Protein AF-A0A2U0RWY3-F1 (afdb_monomer)

Radius of gyration: 24.33 Å; Cα contacts (8 Å, |Δi|>4): 397; chains: 1; bounding box: 54×36×66 Å

Solvent-accessible surface area (backbone atoms only — not comparable to full-atom values): 15129 Å² total; per-residue (Å²): 85,70,68,56,54,52,54,46,49,68,53,49,51,60,48,49,56,50,57,78,65,47,65,46,64,70,66,62,54,52,46,51,51,52,53,48,54,50,53,51,49,49,54,52,46,53,36,50,20,28,74,57,48,42,80,46,82,55,94,67,32,38,33,42,36,43,58,86,42,56,50,75,44,48,37,28,43,32,67,47,75,45,83,46,78,37,36,62,70,47,80,78,43,72,52,79,51,79,41,25,33,39,34,37,27,34,31,53,100,72,41,73,29,37,36,51,22,48,61,57,60,48,72,26,42,38,38,34,29,72,87,75,50,35,35,36,31,44,60,96,52,54,67,62,52,51,53,59,56,54,70,49,52,90,45,36,60,70,53,82,80,78,85,78,87,53,79,60,83,53,60,64,58,56,50,50,50,46,50,50,41,45,50,51,51,52,52,51,50,53,49,48,65,66,47,53,84,79,52,56,68,68,37,73,73,40,61,48,74,56,59,44,72,77,38,74,36,53,51,70,55,56,56,54,53,52,54,60,55,49,49,47,51,49,49,34,44,52,49,37,74,77,32,41,92,80,39,53,68,60,40,53,48,48,44,51,54,43,55,45,54,50,53,53,50,53,51,54,54,51,52,53,63,74,75,107

pLDDT: mean 81.75, std 10.78, range [39.19, 95.56]

Structure (mmCIF, N/CA/C/O backbone):
data_AF-A0A2U0RWY3-F1
#
_entry.id   AF-A0A2U0RWY3-F1
#
loop_
_atom_site.group_PDB
_atom_site.id
_atom_site.type_symbol
_atom_site.label_atom_id
_atom_site.label_alt_id
_atom_site.label_comp_id
_atom_site.label_asym_id
_atom_site.label_entity_id
_atom_site.label_seq_id
_atom_site.pdbx_PDB_ins_code
_atom_site.Cartn_x
_atom_site.Cartn_y
_atom_site.Cartn_z
_atom_site.occupancy
_atom_site.B_iso_or_equiv
_atom_site.auth_seq_id
_atom_site.auth_comp_id
_atom_site.auth_asym_id
_atom_site.auth_atom_id
_atom_site.pdbx_PDB_model_num
ATOM 1 N N . MET A 1 1 ? -13.432 11.690 2.663 1.00 62.84 1 MET A N 1
ATOM 2 C CA . MET A 1 1 ? -13.775 11.597 1.222 1.00 62.84 1 MET A CA 1
ATOM 3 C C . MET A 1 1 ? -13.232 12.782 0.421 1.00 62.84 1 MET A C 1
ATOM 5 O O . MET A 1 1 ? -12.471 12.527 -0.496 1.00 62.84 1 MET A O 1
ATOM 9 N N . VAL A 1 2 ? -13.519 14.041 0.792 1.00 72.62 2 VAL A N 1
ATOM 10 C CA . VAL A 1 2 ? -13.042 15.249 0.068 1.00 72.62 2 VAL A CA 1
ATOM 11 C C . VAL A 1 2 ? -11.520 15.265 -0.143 1.00 72.62 2 VAL A C 1
ATOM 13 O O . VAL A 1 2 ? -11.068 15.393 -1.271 1.00 72.62 2 VAL A O 1
ATOM 16 N N . TRP A 1 3 ? -10.728 15.014 0.903 1.00 71.38 3 TRP A N 1
ATOM 17 C CA . TRP A 1 3 ? -9.261 14.975 0.796 1.00 71.38 3 TRP A CA 1
ATOM 18 C C . TRP A 1 3 ? -8.714 13.894 -0.142 1.00 71.38 3 TRP A C 1
ATOM 20 O O . TRP A 1 3 ? -7.683 14.106 -0.767 1.00 71.38 3 TRP A O 1
ATOM 30 N N . GLY A 1 4 ? -9.407 12.757 -0.262 1.00 72.31 4 GLY A N 1
ATOM 31 C CA . GLY A 1 4 ? -9.015 11.706 -1.201 1.00 72.31 4 GLY A CA 1
ATOM 32 C C . GLY A 1 4 ? -9.212 12.147 -2.649 1.00 72.31 4 GLY A C 1
ATOM 33 O O . GLY A 1 4 ? -8.319 11.959 -3.458 1.00 72.31 4 GLY A O 1
ATOM 34 N N . LEU A 1 5 ? -10.331 12.812 -2.947 1.00 78.31 5 LEU A N 1
ATOM 35 C CA . LEU A 1 5 ? -10.604 13.360 -4.280 1.00 78.31 5 LEU A CA 1
ATOM 36 C C . LEU A 1 5 ? -9.662 14.513 -4.641 1.00 78.31 5 LEU A C 1
ATOM 38 O O . LEU A 1 5 ? -9.246 14.616 -5.786 1.00 78.31 5 LEU A O 1
ATOM 42 N N . VAL A 1 6 ? -9.296 15.353 -3.669 1.00 82.44 6 VAL A N 1
ATOM 43 C CA . VAL A 1 6 ? -8.297 16.414 -3.875 1.00 82.44 6 VAL A CA 1
ATOM 44 C C . VAL A 1 6 ? -6.925 15.814 -4.194 1.00 82.44 6 VAL A C 1
ATOM 46 O O . VAL A 1 6 ? -6.270 16.272 -5.122 1.00 82.44 6 VAL A O 1
ATOM 49 N N . LEU A 1 7 ? -6.505 14.771 -3.468 1.00 76.56 7 LEU A N 1
ATOM 50 C CA . LEU A 1 7 ? -5.258 14.048 -3.747 1.00 76.56 7 LEU A CA 1
ATOM 51 C C . LEU A 1 7 ? -5.251 13.421 -5.143 1.00 76.56 7 LEU A C 1
ATOM 53 O O . LEU A 1 7 ? -4.257 13.565 -5.847 1.00 76.56 7 LEU A O 1
ATOM 57 N N . LEU A 1 8 ? -6.353 12.777 -5.540 1.00 82.81 8 LEU A N 1
ATOM 58 C CA . LEU A 1 8 ? -6.508 12.233 -6.890 1.00 82.81 8 LEU A CA 1
ATOM 59 C C . LEU A 1 8 ? -6.410 13.337 -7.940 1.00 82.81 8 LEU A C 1
ATOM 61 O O . LEU A 1 8 ? -5.549 13.275 -8.801 1.00 82.81 8 LEU A O 1
ATOM 65 N N . ALA A 1 9 ? -7.162 14.428 -7.793 1.00 83.19 9 ALA A N 1
ATOM 66 C CA . ALA A 1 9 ? -7.114 15.539 -8.741 1.00 83.19 9 ALA A CA 1
ATOM 67 C C . ALA A 1 9 ? -5.707 16.154 -8.891 1.00 83.19 9 ALA A C 1
ATOM 69 O O . ALA A 1 9 ? -5.316 16.521 -9.995 1.00 83.19 9 ALA A O 1
ATOM 70 N N . ILE A 1 10 ? -4.926 16.246 -7.808 1.00 82.88 10 ILE A N 1
ATOM 71 C CA . ILE A 1 10 ? -3.537 16.738 -7.857 1.00 82.88 10 ILE A CA 1
ATOM 72 C C . ILE A 1 10 ? -2.632 15.811 -8.683 1.00 82.88 10 ILE A C 1
ATOM 74 O O . ILE A 1 10 ? -1.688 16.292 -9.304 1.00 82.88 10 ILE A O 1
ATOM 78 N N . ILE A 1 11 ? -2.901 14.506 -8.690 1.00 76.81 11 ILE A N 1
ATOM 79 C CA . ILE A 1 11 ? -2.115 13.500 -9.413 1.00 76.81 11 ILE A CA 1
ATOM 80 C C . ILE A 1 11 ? -2.619 13.357 -10.856 1.00 76.81 11 ILE A C 1
ATOM 82 O O . ILE A 1 11 ? -1.831 13.424 -11.800 1.00 76.81 11 ILE A O 1
ATOM 86 N N . ASP A 1 12 ? -3.931 13.232 -11.033 1.00 81.38 12 ASP A N 1
ATOM 87 C CA . ASP A 1 12 ? -4.574 12.904 -12.304 1.00 81.38 12 ASP A CA 1
ATOM 88 C C . ASP A 1 12 ? -4.566 14.073 -13.276 1.00 81.38 12 ASP A C 1
ATOM 90 O O . ASP A 1 12 ? -4.404 13.862 -14.472 1.00 81.38 12 ASP A O 1
ATOM 94 N N . VAL A 1 13 ? -4.709 15.315 -12.800 1.00 83.38 13 VAL A N 1
ATOM 95 C CA . VAL A 1 13 ? -4.750 16.484 -13.691 1.00 83.38 13 VAL A CA 1
ATOM 96 C C . VAL A 1 13 ? -3.416 16.664 -14.432 1.00 83.38 13 VAL A C 1
ATOM 98 O O . VAL A 1 13 ? -3.443 16.709 -15.664 1.00 83.38 13 VAL A O 1
ATOM 101 N N . PRO A 1 14 ? -2.241 16.700 -13.768 1.00 79.38 14 PRO A N 1
ATOM 102 C CA . PRO A 1 14 ? -0.956 16.731 -14.469 1.00 79.38 14 PRO A CA 1
ATOM 103 C C . PRO A 1 14 ? -0.739 15.524 -15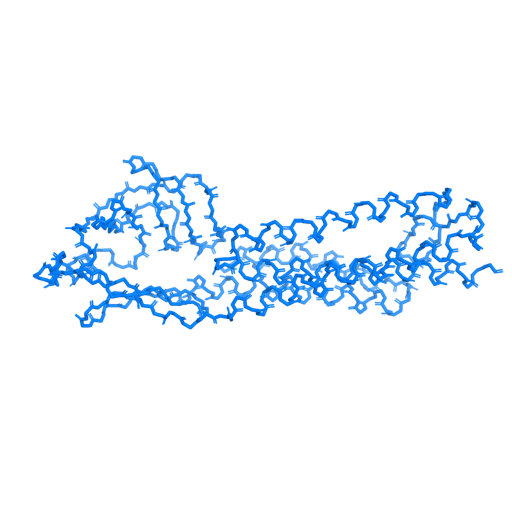.385 1.00 79.38 14 PRO A C 1
ATOM 105 O O . PRO A 1 14 ? -0.217 15.675 -16.489 1.00 79.38 14 PRO A O 1
ATOM 108 N N . LEU A 1 15 ? -1.157 14.332 -14.950 1.00 74.06 15 LEU A N 1
ATOM 109 C CA . LEU A 1 15 ? -1.010 13.111 -15.740 1.00 74.06 15 LEU A CA 1
ATOM 110 C C . LEU A 1 15 ? -1.919 13.095 -16.969 1.00 74.06 15 LEU A C 1
ATOM 112 O O . LEU A 1 15 ? -1.499 12.608 -18.012 1.00 74.06 15 LEU A O 1
ATOM 116 N N . LEU A 1 16 ? -3.112 13.683 -16.894 1.00 79.94 16 LEU A N 1
ATOM 117 C CA . LEU A 1 16 ? -4.007 13.870 -18.032 1.00 79.94 16 LEU A CA 1
ATOM 118 C C . LEU A 1 16 ? -3.401 14.838 -19.053 1.00 79.94 16 LEU A C 1
ATOM 120 O O . LEU A 1 16 ? -3.440 14.565 -20.249 1.00 79.94 16 LEU A O 1
ATOM 124 N N . PHE A 1 17 ? -2.793 15.940 -18.602 1.00 78.62 17 PHE A N 1
ATOM 125 C CA . PHE A 1 17 ? -2.067 16.846 -19.500 1.00 78.62 17 PHE A CA 1
ATOM 126 C C . PHE A 1 17 ? -0.881 16.152 -20.176 1.00 78.62 17 PHE A C 1
ATOM 128 O O . PHE A 1 17 ? -0.667 16.330 -21.374 1.00 78.62 17 PHE A O 1
ATOM 135 N N . LEU A 1 18 ? -0.152 15.317 -19.434 1.00 73.25 18 LEU A N 1
ATOM 136 C CA . LEU A 1 18 ? 0.932 14.503 -19.977 1.00 73.25 18 LEU A CA 1
ATOM 137 C C . LEU A 1 18 ? 0.411 13.460 -20.976 1.00 73.25 18 LEU A C 1
ATOM 139 O O . LEU A 1 18 ? 1.008 13.283 -22.032 1.00 73.25 18 LEU A O 1
ATOM 143 N N . PHE A 1 19 ? -0.727 12.828 -20.685 1.00 76.69 19 PHE A N 1
ATOM 144 C CA . PHE A 1 19 ? -1.389 11.858 -21.557 1.00 76.69 19 PHE A CA 1
ATOM 145 C C . PHE A 1 19 ? -1.818 12.481 -22.890 1.00 76.69 19 PHE A C 1
ATOM 147 O O . PHE A 1 19 ? -1.559 11.909 -23.944 1.00 76.69 19 PHE A O 1
ATOM 154 N N . LEU A 1 20 ? -2.430 13.669 -22.860 1.00 79.56 20 LEU A N 1
ATOM 155 C CA . LEU A 1 20 ? -2.875 14.380 -24.065 1.00 79.56 20 LEU A CA 1
ATOM 156 C C . LEU A 1 20 ? -1.711 14.821 -24.966 1.00 79.56 20 LEU A C 1
ATOM 158 O O . LEU A 1 20 ? -1.900 14.975 -26.170 1.00 79.56 20 LEU A O 1
ATOM 162 N N . GLY A 1 21 ? -0.524 15.033 -24.392 1.00 77.88 21 GLY A N 1
ATOM 163 C CA . GLY A 1 21 ? 0.688 15.411 -25.122 1.00 77.88 21 GLY A CA 1
ATOM 164 C C . GLY A 1 21 ? 1.605 14.245 -25.500 1.00 77.88 21 GLY A C 1
ATOM 165 O O . GLY A 1 21 ? 2.620 14.479 -26.150 1.00 77.88 21 GLY A O 1
ATOM 166 N N . PHE A 1 22 ? 1.299 13.011 -25.089 1.00 76.62 22 PHE A N 1
ATOM 167 C CA . PHE A 1 22 ? 2.209 11.879 -25.251 1.00 76.62 22 PHE A CA 1
ATOM 168 C C . PHE A 1 22 ? 2.210 11.351 -26.689 1.00 76.62 22 PHE A C 1
ATOM 170 O O . PHE A 1 22 ? 1.181 10.916 -27.206 1.00 76.62 22 PHE A O 1
ATOM 177 N N . GLN A 1 23 ? 3.386 11.332 -27.316 1.00 78.81 23 GLN A N 1
ATOM 178 C CA . GLN A 1 23 ? 3.582 10.842 -28.691 1.00 78.81 23 GLN A CA 1
ATOM 179 C C . GLN A 1 23 ? 4.274 9.471 -28.760 1.00 78.81 23 GLN A C 1
ATOM 181 O O . GLN A 1 23 ? 4.610 8.996 -29.842 1.00 78.81 23 GLN A O 1
ATOM 186 N N . GLY A 1 24 ? 4.504 8.828 -27.613 1.00 70.75 24 GLY A N 1
ATOM 187 C CA . GLY A 1 24 ? 5.151 7.523 -27.553 1.00 70.75 24 GLY A CA 1
ATOM 188 C C . GLY A 1 24 ? 4.240 6.341 -27.918 1.00 70.75 24 GLY A C 1
ATOM 189 O O . GLY A 1 24 ? 3.068 6.507 -28.262 1.00 70.75 24 GLY A O 1
ATOM 190 N N . PRO A 1 25 ? 4.760 5.106 -27.806 1.00 72.56 25 PRO A N 1
ATOM 191 C CA . PRO A 1 25 ? 4.026 3.898 -28.154 1.00 72.56 25 PRO A CA 1
ATOM 192 C C . PRO A 1 25 ? 2.729 3.724 -27.356 1.00 72.56 25 PRO A C 1
ATOM 194 O O . PRO A 1 25 ? 2.690 3.934 -26.141 1.00 72.56 25 PRO A O 1
ATOM 197 N N . THR A 1 26 ? 1.678 3.228 -28.015 1.00 72.00 26 THR A N 1
ATOM 198 C CA . THR A 1 26 ? 0.351 3.034 -27.404 1.00 72.00 26 THR A CA 1
ATOM 199 C C . THR A 1 26 ? 0.384 2.120 -26.175 1.00 72.00 26 THR A C 1
ATOM 201 O O . THR A 1 26 ? -0.375 2.333 -25.234 1.00 72.00 26 THR A O 1
ATOM 204 N N . PHE A 1 27 ? 1.283 1.129 -26.124 1.00 67.44 27 PHE A N 1
ATOM 205 C CA . PHE A 1 27 ? 1.385 0.232 -24.967 1.00 67.44 27 PHE A CA 1
ATOM 206 C C . PHE A 1 27 ? 1.831 0.964 -23.687 1.00 67.44 27 PHE A C 1
ATOM 208 O O . PHE A 1 27 ? 1.353 0.627 -22.605 1.00 67.44 27 PHE A O 1
ATOM 215 N N . SER A 1 28 ? 2.680 1.995 -23.791 1.00 67.75 28 SER A N 1
ATOM 216 C CA . SER A 1 28 ? 3.119 2.803 -22.644 1.00 67.75 28 SER A CA 1
ATOM 217 C C . SER A 1 28 ? 1.949 3.577 -22.036 1.00 67.75 28 SER A C 1
ATOM 219 O O . SER A 1 28 ? 1.818 3.641 -20.813 1.00 67.75 28 SER A O 1
ATOM 221 N N . LEU A 1 29 ? 1.048 4.088 -22.883 1.00 70.56 29 LEU A N 1
ATOM 222 C CA . LEU A 1 29 ? -0.186 4.747 -22.448 1.00 70.56 29 LEU A CA 1
ATOM 223 C C . LEU A 1 29 ? -1.139 3.781 -21.755 1.00 70.56 29 LEU A C 1
ATOM 225 O O . LEU A 1 29 ? -1.717 4.128 -20.729 1.00 70.56 29 LEU A O 1
ATOM 229 N N . VAL A 1 30 ? -1.278 2.562 -22.282 1.00 72.25 30 VAL A N 1
ATOM 230 C CA . VAL A 1 30 ? -2.113 1.527 -21.660 1.00 72.25 30 VAL A CA 1
ATOM 231 C C . VAL A 1 30 ? -1.582 1.171 -20.273 1.00 72.25 30 VAL A C 1
ATOM 233 O O . VAL A 1 30 ? -2.360 1.106 -19.327 1.00 72.25 30 VAL A O 1
ATOM 236 N N . ILE A 1 31 ? -0.267 0.996 -20.118 1.00 68.81 31 ILE A N 1
ATOM 237 C CA . ILE A 1 31 ? 0.344 0.691 -18.815 1.00 68.81 31 ILE A CA 1
ATOM 238 C C . ILE A 1 31 ? 0.130 1.842 -17.827 1.00 68.81 31 ILE A C 1
ATOM 240 O O . ILE A 1 31 ? -0.288 1.603 -16.695 1.00 68.81 31 ILE A O 1
ATOM 244 N N . LEU A 1 32 ? 0.368 3.087 -18.251 1.00 69.81 32 LEU A N 1
ATOM 245 C CA . LEU A 1 32 ? 0.152 4.266 -17.411 1.00 69.81 32 LEU A CA 1
ATOM 246 C C . LEU A 1 32 ? -1.316 4.391 -16.979 1.00 69.81 32 LEU A C 1
ATOM 248 O O . LEU A 1 32 ? -1.590 4.599 -15.798 1.00 69.81 32 LEU A O 1
ATOM 252 N N . ALA A 1 33 ? -2.255 4.198 -17.909 1.00 73.19 33 ALA A N 1
ATOM 253 C CA . ALA A 1 33 ? -3.686 4.220 -17.623 1.00 73.19 33 ALA A CA 1
ATOM 254 C C . ALA A 1 33 ? -4.092 3.111 -16.642 1.00 73.19 33 ALA A C 1
ATOM 256 O O . ALA A 1 33 ? -4.872 3.357 -15.726 1.00 73.19 33 ALA A O 1
ATOM 257 N N . VAL A 1 34 ? -3.534 1.903 -16.781 1.00 73.12 34 VAL A N 1
ATOM 258 C CA . VAL A 1 34 ? -3.775 0.801 -15.837 1.00 73.12 34 VAL A CA 1
ATOM 259 C C . VAL A 1 34 ? -3.257 1.153 -14.442 1.00 73.12 34 VAL A C 1
ATOM 261 O O . VAL A 1 34 ? -3.992 0.966 -13.475 1.00 73.12 34 VAL A O 1
ATOM 264 N N . ILE A 1 35 ? -2.039 1.695 -14.314 1.00 69.56 35 ILE A N 1
ATOM 265 C CA . ILE A 1 35 ? -1.503 2.137 -13.015 1.00 69.56 35 ILE A CA 1
ATOM 266 C C . ILE A 1 35 ? -2.429 3.183 -12.384 1.00 69.56 35 ILE A C 1
ATOM 268 O O . ILE A 1 35 ? -2.766 3.050 -11.208 1.00 69.56 35 ILE A O 1
ATOM 272 N N . LEU A 1 36 ? -2.861 4.183 -13.156 1.00 73.75 36 LEU A N 1
ATOM 273 C CA . LEU A 1 36 ? -3.745 5.251 -12.683 1.00 73.75 36 LEU A CA 1
ATOM 274 C C . LEU A 1 36 ? -5.076 4.705 -12.175 1.00 73.75 36 LEU A C 1
ATOM 276 O O . LEU A 1 36 ? -5.400 4.881 -11.005 1.00 73.75 36 LEU A O 1
ATOM 280 N N . ILE A 1 37 ? -5.777 3.918 -12.995 1.00 77.12 37 ILE A N 1
ATOM 281 C CA . ILE A 1 37 ? -7.054 3.292 -12.619 1.00 77.12 37 ILE A CA 1
ATOM 282 C C . ILE A 1 37 ? -6.917 2.477 -11.326 1.00 77.12 37 ILE A C 1
ATOM 284 O O . ILE A 1 37 ? -7.837 2.436 -10.507 1.00 77.12 37 ILE A O 1
ATOM 288 N N . LEU A 1 38 ? -5.778 1.816 -11.119 1.00 70.62 38 LEU A N 1
ATOM 289 C CA . LEU A 1 38 ? -5.530 1.033 -9.912 1.00 70.62 38 LEU A CA 1
ATOM 290 C C . LEU A 1 38 ? -5.257 1.898 -8.684 1.00 70.62 38 LEU A C 1
ATOM 292 O O . LEU A 1 38 ? -5.746 1.569 -7.602 1.00 70.62 38 LEU A O 1
ATOM 296 N N . VAL A 1 39 ? -4.490 2.980 -8.829 1.00 73.81 39 VAL A N 1
ATOM 297 C CA . VAL A 1 39 ? -4.262 3.956 -7.754 1.00 73.81 39 VAL A CA 1
ATOM 298 C C . VAL A 1 39 ? -5.586 4.616 -7.368 1.00 73.81 39 VAL A C 1
ATOM 300 O O . VAL A 1 39 ? -5.929 4.632 -6.184 1.00 73.81 39 VAL A O 1
ATOM 303 N N . ASP A 1 40 ? -6.376 5.047 -8.347 1.00 78.31 40 ASP A N 1
ATOM 304 C CA . ASP A 1 40 ? -7.688 5.667 -8.144 1.00 78.31 40 ASP A CA 1
ATOM 305 C C . ASP A 1 40 ? -8.655 4.695 -7.489 1.00 78.31 40 ASP A C 1
ATOM 307 O O . ASP A 1 40 ? -9.287 5.008 -6.478 1.00 78.31 40 ASP A O 1
ATOM 311 N N . GLY A 1 41 ? -8.723 3.472 -8.018 1.00 77.44 41 GLY A N 1
ATOM 312 C CA . GLY A 1 41 ? -9.513 2.390 -7.453 1.00 77.44 41 GLY A CA 1
ATOM 313 C C . GLY A 1 41 ? -9.132 2.112 -6.000 1.00 77.44 41 GLY A C 1
ATOM 314 O O . GLY A 1 41 ? -10.018 1.984 -5.152 1.00 77.44 41 GLY A O 1
ATOM 315 N N . LEU A 1 42 ? -7.835 2.093 -5.674 1.00 77.12 42 LEU A N 1
ATOM 316 C CA . LEU A 1 42 ? -7.353 1.916 -4.305 1.00 77.12 42 LEU A CA 1
ATOM 317 C C . LEU A 1 42 ? -7.786 3.086 -3.412 1.00 77.12 42 LEU A C 1
ATOM 319 O O . LEU A 1 42 ? -8.401 2.857 -2.371 1.00 77.12 42 LEU A O 1
ATOM 323 N N . VAL A 1 43 ? -7.530 4.329 -3.815 1.00 78.06 43 VAL A N 1
ATOM 324 C CA . VAL A 1 43 ? -7.884 5.532 -3.044 1.00 78.06 43 VAL A CA 1
ATOM 325 C C . VAL A 1 43 ? -9.392 5.624 -2.799 1.00 78.06 43 VAL A C 1
ATOM 327 O O . VAL A 1 43 ? -9.833 5.849 -1.664 1.00 78.06 43 VAL A O 1
ATOM 330 N N . LEU A 1 44 ? -10.198 5.411 -3.839 1.00 81.19 44 LEU A N 1
ATOM 331 C CA . LEU A 1 44 ? -11.655 5.403 -3.743 1.00 81.19 44 LEU A CA 1
ATOM 332 C C . LEU A 1 44 ? -12.137 4.262 -2.849 1.00 81.19 44 LEU A C 1
ATOM 334 O O . LEU A 1 44 ? -12.999 4.485 -1.994 1.00 81.19 44 LEU A O 1
ATOM 338 N N . SER A 1 45 ? -11.558 3.065 -2.982 1.00 75.94 45 SER A N 1
ATOM 339 C CA . SER A 1 45 ? -11.920 1.926 -2.138 1.00 75.94 45 SER A CA 1
ATOM 340 C C . SER A 1 45 ? -11.651 2.214 -0.660 1.00 75.94 45 SER A C 1
ATOM 342 O O . SER A 1 45 ? -12.560 2.040 0.149 1.00 75.94 45 SER A O 1
ATOM 344 N N . LEU A 1 46 ? -10.486 2.770 -0.304 1.00 76.12 46 LEU A N 1
ATOM 345 C CA . LEU A 1 46 ? -10.142 3.152 1.072 1.00 76.12 46 LEU A CA 1
ATOM 346 C C . LEU A 1 46 ? -11.101 4.214 1.627 1.00 76.12 46 LEU A C 1
ATOM 348 O O . LEU A 1 46 ? -11.539 4.127 2.777 1.00 76.12 46 LEU A O 1
ATOM 352 N N . GLY A 1 47 ? -11.487 5.191 0.804 1.00 75.94 47 GLY A N 1
ATOM 353 C CA . GLY A 1 47 ? -12.494 6.186 1.176 1.00 75.94 47 GLY A CA 1
ATOM 354 C C . GLY A 1 47 ? -13.871 5.569 1.448 1.00 75.94 47 GLY A C 1
ATOM 355 O O . GLY A 1 47 ? -14.531 5.932 2.426 1.00 75.94 47 GLY A O 1
ATOM 356 N N . LEU A 1 48 ? -14.300 4.617 0.617 1.00 78.44 48 LEU A N 1
ATOM 357 C CA . LEU A 1 48 ? -15.561 3.891 0.789 1.00 78.44 48 LEU A CA 1
ATOM 358 C C . LEU A 1 48 ? -15.527 2.955 2.003 1.00 78.44 48 LEU A C 1
ATOM 360 O O . LEU A 1 48 ? -16.528 2.859 2.711 1.00 78.44 48 LEU A O 1
ATOM 364 N N . VAL A 1 49 ? -14.388 2.310 2.270 1.00 78.25 49 VAL A N 1
ATOM 365 C CA . VAL A 1 49 ? -14.154 1.479 3.462 1.00 78.25 49 VAL A CA 1
ATOM 366 C C . VAL A 1 49 ? -14.347 2.301 4.732 1.00 78.25 49 VAL A C 1
ATOM 368 O O . VAL A 1 49 ? -15.096 1.872 5.607 1.00 78.25 49 VAL A O 1
ATOM 371 N N .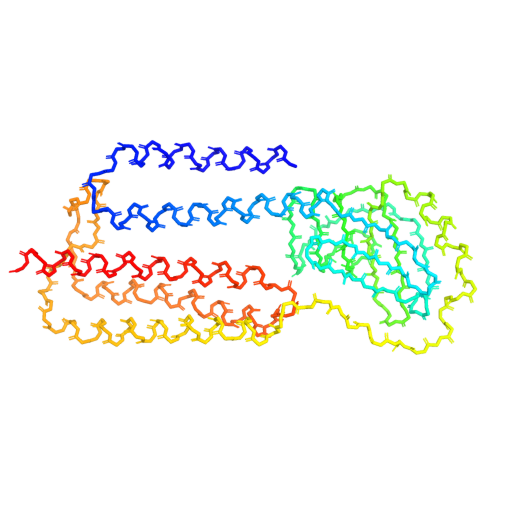 GLY A 1 50 ? -13.737 3.489 4.815 1.00 77.44 50 GLY A N 1
ATOM 372 C CA . GLY A 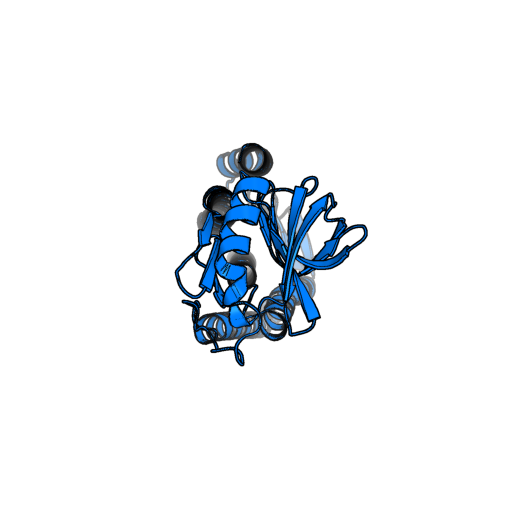1 50 ? -13.918 4.396 5.953 1.00 77.44 50 GLY A CA 1
ATOM 373 C C . GLY A 1 50 ? -15.371 4.827 6.137 1.00 77.44 50 GLY A C 1
ATOM 374 O O . GLY A 1 50 ? -15.905 4.753 7.238 1.00 77.44 50 GLY A O 1
ATOM 375 N N . LYS A 1 51 ? -16.051 5.194 5.041 1.00 81.06 51 LYS A N 1
ATOM 376 C CA . LYS A 1 51 ? -17.460 5.626 5.079 1.00 81.06 51 LYS A CA 1
ATOM 377 C C . LYS A 1 51 ? -18.428 4.511 5.492 1.00 81.06 51 LYS A C 1
ATOM 379 O O . LYS A 1 51 ? -19.468 4.794 6.068 1.00 81.06 51 LYS A O 1
ATOM 384 N N . ARG A 1 52 ? -18.120 3.257 5.156 1.00 82.25 52 ARG A N 1
ATOM 385 C CA . ARG A 1 52 ? -18.949 2.083 5.478 1.00 82.25 52 ARG A CA 1
ATOM 386 C C . ARG A 1 52 ? -18.524 1.392 6.773 1.00 82.25 52 ARG A C 1
ATOM 388 O O . ARG A 1 52 ? -19.028 0.305 7.054 1.00 82.25 52 ARG A O 1
ATOM 395 N N . MET A 1 53 ? -17.588 1.969 7.528 1.00 84.38 53 MET A N 1
ATOM 396 C CA . MET A 1 53 ? -17.178 1.394 8.800 1.00 84.38 53 MET A CA 1
ATOM 397 C C . MET A 1 53 ? -18.364 1.425 9.762 1.00 84.38 53 MET A C 1
ATOM 399 O O . MET A 1 53 ? -18.924 2.485 10.026 1.00 84.38 53 MET A O 1
ATOM 403 N N . SER A 1 54 ? -18.760 0.257 10.260 1.00 87.75 54 SER A N 1
ATOM 404 C CA . SER A 1 54 ? -19.906 0.129 11.156 1.00 87.75 54 SER A CA 1
ATOM 405 C C . SER A 1 54 ? -19.589 -0.798 12.317 1.00 87.75 54 SER A C 1
ATOM 407 O O . SER A 1 54 ? -18.783 -1.728 12.208 1.00 87.75 54 SER A O 1
ATOM 409 N N . TYR A 1 55 ? -20.254 -0.536 13.433 1.00 90.81 55 TYR A N 1
ATOM 410 C CA . TYR A 1 55 ? -20.080 -1.242 14.690 1.00 90.81 55 TYR A CA 1
ATOM 411 C C . TYR A 1 55 ? -21.419 -1.887 15.023 1.00 90.81 55 TYR A C 1
ATOM 413 O O . TYR A 1 55 ? -22.365 -1.194 15.377 1.00 90.81 55 TYR A O 1
ATOM 421 N N . ASN A 1 56 ? -21.512 -3.204 14.858 1.00 90.19 56 ASN A N 1
ATOM 422 C CA . ASN A 1 56 ? -22.761 -3.928 15.059 1.00 90.19 56 ASN A CA 1
ATOM 423 C C . ASN A 1 56 ? -22.635 -4.801 16.308 1.00 90.19 56 ASN A C 1
ATOM 425 O O . ASN A 1 56 ? -21.773 -5.682 16.364 1.00 90.19 56 ASN A O 1
ATOM 429 N N . LEU A 1 57 ? -23.500 -4.564 17.289 1.00 89.62 57 LEU A N 1
ATOM 430 C CA . LEU A 1 57 ? -23.643 -5.409 18.469 1.00 89.62 57 LEU A CA 1
ATOM 431 C C . LEU A 1 57 ? -24.583 -6.567 18.111 1.00 89.62 57 LEU A C 1
ATOM 433 O O . LEU A 1 57 ? -25.743 -6.345 17.779 1.00 89.62 57 LEU A O 1
ATOM 437 N N . GLY A 1 58 ? -24.054 -7.790 18.088 1.00 86.75 58 GLY A N 1
ATOM 438 C CA . GLY A 1 58 ? -24.848 -9.010 17.951 1.00 86.75 58 GLY A CA 1
ATOM 439 C C . GLY A 1 58 ? -25.148 -9.630 19.313 1.00 86.75 58 GLY A C 1
ATOM 440 O O . GLY A 1 58 ? -24.808 -9.055 20.350 1.00 86.75 58 GLY A O 1
ATOM 441 N N . ASP A 1 59 ? -25.732 -10.829 19.299 1.00 83.25 59 ASP A N 1
ATOM 442 C CA . ASP A 1 59 ? -26.133 -11.530 20.524 1.00 83.25 59 ASP A CA 1
ATOM 443 C C . ASP A 1 59 ? -24.924 -11.975 21.365 1.00 83.25 59 ASP A C 1
ATOM 445 O O . ASP A 1 59 ? -24.862 -11.693 22.557 1.00 83.25 59 ASP A O 1
ATOM 449 N N . ASP A 1 60 ? -23.923 -12.613 20.752 1.00 83.94 60 ASP A N 1
ATOM 450 C CA . ASP A 1 60 ? -22.760 -13.177 21.468 1.00 83.94 60 ASP A CA 1
ATOM 451 C C . ASP A 1 60 ? -21.427 -12.501 21.125 1.00 83.94 60 ASP A C 1
ATOM 453 O O . ASP A 1 60 ? -20.398 -12.709 21.782 1.00 83.94 60 ASP A O 1
ATOM 457 N N . GLU A 1 61 ? -21.429 -11.683 20.079 1.00 87.38 61 GLU A N 1
ATOM 458 C CA . GLU A 1 61 ? -20.242 -11.020 19.574 1.00 87.38 61 GLU A CA 1
ATOM 459 C C . GLU A 1 61 ? -20.542 -9.612 19.084 1.00 87.38 61 GLU A C 1
ATOM 461 O O . GLU A 1 61 ? -21.590 -9.309 18.513 1.00 87.38 61 GLU A O 1
ATOM 466 N N . PHE A 1 62 ? -19.542 -8.763 19.245 1.00 89.25 62 PHE A N 1
ATOM 467 C CA . PHE A 1 62 ? -19.481 -7.466 18.614 1.00 89.25 62 PHE A CA 1
ATOM 468 C C . PHE A 1 62 ? -18.720 -7.579 17.291 1.00 89.25 62 PHE A C 1
ATOM 470 O O . PHE A 1 62 ? -17.632 -8.159 17.234 1.00 89.25 62 PHE A O 1
ATOM 477 N N . THR A 1 63 ? -19.267 -7.013 16.217 1.00 88.94 63 THR A N 1
ATOM 478 C CA . THR A 1 63 ? -18.627 -7.015 14.899 1.00 88.94 63 THR A CA 1
ATOM 479 C C . THR A 1 63 ? -18.248 -5.607 14.466 1.00 88.94 63 THR A C 1
ATOM 481 O O . THR A 1 63 ? -19.097 -4.726 14.346 1.00 88.94 63 THR A O 1
ATOM 484 N N . VAL A 1 64 ? -16.972 -5.430 14.136 1.00 88.94 64 VAL A N 1
ATOM 485 C CA . VAL A 1 64 ? -16.467 -4.269 13.405 1.00 88.94 64 VAL A CA 1
ATOM 486 C C . VAL A 1 64 ? -16.477 -4.608 11.918 1.00 88.94 64 VAL A C 1
ATOM 488 O O . VAL A 1 64 ? -15.710 -5.462 11.461 1.00 88.94 64 VAL A O 1
ATOM 491 N N . ASN A 1 65 ? -17.340 -3.951 11.151 1.00 84.25 65 ASN A N 1
ATOM 492 C CA . ASN A 1 65 ? -17.327 -4.026 9.695 1.00 84.25 65 ASN A CA 1
ATOM 493 C C . ASN A 1 65 ? -16.413 -2.925 9.162 1.00 84.25 65 ASN A C 1
ATOM 495 O O . ASN A 1 65 ? -16.623 -1.755 9.470 1.00 84.25 65 ASN A O 1
ATOM 499 N N . PHE A 1 66 ? -15.418 -3.279 8.354 1.00 78.06 66 PHE A N 1
ATOM 500 C CA . PHE A 1 66 ? -14.570 -2.306 7.672 1.00 78.06 66 PHE A CA 1
ATOM 501 C C . PHE A 1 66 ? -14.209 -2.832 6.279 1.00 78.06 66 PHE A C 1
ATOM 503 O O . PHE A 1 66 ? -13.433 -3.774 6.107 1.00 78.06 66 PHE A O 1
ATOM 510 N N . GLY A 1 67 ? -14.811 -2.226 5.255 1.00 70.94 67 GLY A N 1
ATOM 511 C CA . GLY A 1 67 ? -14.557 -2.600 3.866 1.00 70.94 67 GLY A CA 1
ATOM 512 C C . GLY A 1 67 ? -15.018 -4.023 3.563 1.00 70.94 67 GLY A C 1
ATOM 513 O O . GLY A 1 67 ? -16.166 -4.375 3.826 1.00 70.94 67 GLY A O 1
ATOM 514 N N . LEU A 1 68 ? -14.120 -4.841 3.010 1.00 60.12 68 LEU A N 1
ATOM 515 C CA . LEU A 1 68 ? -14.372 -6.261 2.727 1.00 60.12 68 LEU A CA 1
ATOM 516 C C . LEU A 1 68 ? -14.104 -7.176 3.931 1.00 60.12 68 LEU A C 1
ATOM 518 O O . LEU A 1 68 ? -14.408 -8.367 3.882 1.00 60.12 68 LEU A O 1
ATOM 522 N N . SER A 1 69 ? -13.535 -6.638 5.009 1.00 63.38 69 SER A N 1
ATOM 523 C CA . SER A 1 69 ? -13.192 -7.397 6.206 1.00 63.38 69 SER A CA 1
ATOM 524 C C . SER A 1 69 ? -14.209 -7.154 7.318 1.00 63.38 69 SER A C 1
ATOM 526 O O . SER A 1 69 ? -14.728 -6.057 7.517 1.00 63.38 69 SER A O 1
ATOM 528 N N . LYS A 1 70 ? -14.489 -8.211 8.078 1.00 78.56 70 LYS A N 1
ATOM 529 C CA . LYS A 1 70 ? -15.312 -8.145 9.288 1.00 78.56 70 LYS A CA 1
ATOM 530 C C . LYS A 1 70 ? -14.490 -8.688 10.432 1.00 78.56 70 LYS A C 1
ATOM 532 O O . LYS A 1 70 ? -14.013 -9.813 10.332 1.00 78.56 70 LYS A O 1
ATOM 537 N N . ARG A 1 71 ? -14.316 -7.926 11.508 1.00 82.69 71 ARG A N 1
ATOM 538 C CA . ARG A 1 71 ? -13.669 -8.412 12.728 1.00 82.69 71 ARG A CA 1
ATOM 539 C C . ARG A 1 71 ? -14.733 -8.682 13.771 1.00 82.69 71 ARG A C 1
ATOM 541 O O . ARG A 1 71 ? -15.410 -7.767 14.214 1.00 82.69 71 ARG A O 1
ATOM 548 N N . ARG A 1 72 ? -14.846 -9.944 14.161 1.00 85.81 72 ARG A N 1
ATOM 549 C CA . ARG A 1 72 ? -15.759 -10.398 15.206 1.00 85.81 72 ARG A CA 1
ATOM 550 C C . ARG A 1 72 ? -14.997 -10.526 16.521 1.00 85.81 72 ARG A C 1
ATOM 552 O O . ARG A 1 72 ? -13.889 -11.069 16.548 1.00 85.81 72 ARG A O 1
ATOM 559 N N . ILE A 1 73 ? -15.553 -9.958 17.580 1.00 86.44 73 ILE A N 1
ATOM 560 C CA . ILE A 1 73 ? -14.984 -9.902 18.924 1.00 86.44 73 ILE A CA 1
ATOM 561 C C . ILE A 1 73 ? -16.042 -10.488 19.865 1.00 86.44 73 ILE A C 1
ATOM 563 O O . ILE A 1 73 ? -17.017 -9.805 20.178 1.00 86.44 73 ILE A O 1
ATOM 567 N N . PRO A 1 74 ? -15.879 -11.745 20.309 1.00 87.75 74 PRO A N 1
ATOM 568 C CA . PRO A 1 74 ? -16.812 -12.350 21.251 1.00 87.75 74 PRO A CA 1
ATOM 569 C C . PRO A 1 74 ? -16.813 -11.585 22.575 1.00 87.75 74 PRO A C 1
ATOM 571 O O . PRO A 1 74 ? -15.734 -11.244 23.083 1.00 87.75 74 PRO A O 1
ATOM 574 N N . TYR A 1 75 ? -17.995 -11.369 23.159 1.00 88.56 75 TYR A N 1
ATOM 575 C CA . TYR A 1 75 ? -18.122 -10.682 24.452 1.00 88.56 75 TYR A CA 1
ATOM 576 C C . TYR A 1 75 ? -17.357 -11.409 25.560 1.00 88.56 75 TYR A C 1
ATOM 578 O O . TYR A 1 75 ? -16.748 -10.765 26.408 1.00 88.56 75 TYR A O 1
ATOM 586 N N . SER A 1 76 ? -17.255 -12.739 25.480 1.00 85.12 76 SER A N 1
ATOM 587 C CA . SER A 1 76 ? -16.469 -13.551 26.414 1.00 85.12 76 SER A CA 1
ATOM 588 C C . SER A 1 76 ? -14.975 -13.206 26.441 1.00 85.12 76 SER A C 1
ATOM 590 O O . SER A 1 76 ? -14.284 -13.564 27.388 1.00 85.12 76 SER A O 1
ATOM 592 N N . THR A 1 77 ? -14.451 -12.501 25.432 1.00 86.94 77 THR A N 1
ATOM 593 C CA . THR A 1 77 ? -13.048 -12.052 25.405 1.00 86.94 77 THR A CA 1
ATOM 594 C C . THR A 1 77 ? -12.844 -10.656 25.983 1.00 86.94 77 THR A C 1
ATOM 596 O O . THR A 1 77 ? -11.697 -10.246 26.169 1.00 86.94 77 THR A O 1
ATOM 599 N N . ILE A 1 78 ? -13.926 -9.923 26.247 1.00 90.31 78 ILE A N 1
ATOM 600 C CA . ILE A 1 78 ? -13.901 -8.563 26.779 1.00 90.31 78 ILE A CA 1
ATOM 601 C C . ILE A 1 78 ? -13.791 -8.634 28.301 1.00 90.31 78 ILE A C 1
ATOM 603 O O . ILE A 1 78 ? -14.509 -9.392 28.949 1.00 90.31 78 ILE A O 1
ATOM 607 N N . ARG A 1 79 ? -12.868 -7.852 28.859 1.00 90.00 79 ARG A N 1
ATOM 608 C CA . ARG A 1 79 ? -12.665 -7.685 30.302 1.00 90.00 79 ARG A CA 1
ATOM 609 C C . ARG A 1 79 ? -13.329 -6.409 30.799 1.00 90.00 79 ARG A C 1
ATOM 611 O O . ARG A 1 79 ? -13.994 -6.424 31.829 1.00 90.00 79 ARG A O 1
ATOM 618 N N . ASN A 1 80 ? -13.116 -5.312 30.082 1.00 90.31 80 ASN A N 1
ATOM 619 C CA . ASN A 1 80 ? -13.620 -4.001 30.454 1.00 90.31 80 ASN A CA 1
ATOM 620 C C . ASN A 1 80 ? -13.875 -3.157 29.203 1.00 90.31 80 ASN A C 1
ATOM 622 O O . ASN A 1 80 ? -13.194 -3.325 28.188 1.00 90.31 80 ASN A O 1
ATOM 626 N N . VAL A 1 81 ? -14.845 -2.251 29.288 1.00 93.69 81 VAL A N 1
ATOM 627 C CA . VAL A 1 81 ? -15.138 -1.271 28.242 1.00 93.69 81 VAL A CA 1
ATOM 628 C C . VAL A 1 81 ? -15.316 0.090 28.893 1.00 93.69 81 VAL A C 1
ATOM 630 O O . VAL A 1 81 ? -16.087 0.225 29.841 1.00 93.69 81 VAL A O 1
ATOM 633 N N . GLN A 1 82 ? -14.606 1.096 28.391 1.00 93.88 82 GLN A N 1
ATOM 634 C CA . GLN A 1 82 ? -14.642 2.445 28.948 1.00 93.88 82 GLN A CA 1
ATOM 635 C C . GLN A 1 82 ? -14.545 3.511 27.863 1.00 93.88 82 GLN A C 1
ATOM 637 O O . GLN A 1 82 ? -13.932 3.293 26.816 1.00 93.88 82 GLN A O 1
ATOM 642 N N . LEU A 1 83 ? -15.136 4.674 28.131 1.00 94.81 83 LEU A N 1
ATOM 643 C CA . LEU A 1 83 ? -14.912 5.865 27.326 1.00 94.81 83 LEU A CA 1
ATOM 644 C C . LEU A 1 83 ? -13.593 6.505 27.748 1.00 94.81 83 LEU A C 1
ATOM 646 O O . LEU A 1 83 ? -13.337 6.681 28.939 1.00 94.81 83 LEU A O 1
ATOM 650 N N . HIS A 1 84 ? -12.761 6.857 26.780 1.00 93.94 84 HIS A N 1
ATOM 651 C CA . HIS A 1 84 ? -11.515 7.550 27.048 1.00 93.94 84 HIS A CA 1
ATOM 652 C C . HIS A 1 84 ? -11.208 8.538 25.931 1.00 93.94 84 HIS A C 1
ATOM 654 O O . HIS A 1 84 ? -11.213 8.188 24.747 1.00 93.94 84 HIS A O 1
ATOM 660 N N . GLN A 1 85 ? -10.914 9.776 26.315 1.00 92.94 85 GLN A N 1
ATOM 661 C CA . GLN A 1 85 ? -10.497 10.796 25.373 1.00 92.94 85 GLN A CA 1
ATOM 662 C C . GLN A 1 85 ? -9.010 10.608 25.074 1.00 92.94 85 GLN A C 1
ATOM 664 O O . GLN A 1 85 ? -8.164 10.758 25.950 1.00 92.94 85 GLN A O 1
ATOM 669 N N . THR A 1 86 ? -8.671 10.266 23.835 1.00 91.12 86 THR A N 1
ATOM 670 C CA . THR A 1 86 ? -7.275 10.052 23.436 1.00 91.12 86 THR A CA 1
ATOM 671 C C . THR A 1 86 ? -7.011 10.591 22.039 1.00 91.12 86 THR A C 1
ATOM 673 O O . THR A 1 86 ? -7.906 11.025 21.312 1.00 91.12 86 THR A O 1
ATOM 676 N N . THR A 1 87 ? -5.736 10.620 21.676 1.00 93.44 87 THR A N 1
ATOM 677 C CA . THR A 1 87 ? -5.266 10.930 20.333 1.00 93.44 87 THR A CA 1
ATOM 678 C C . THR A 1 87 ? -4.366 9.802 19.861 1.00 93.44 87 THR A C 1
ATOM 680 O O . THR A 1 87 ? -3.434 9.389 20.554 1.00 93.44 87 THR A O 1
ATOM 683 N N . ILE A 1 88 ? -4.647 9.305 18.666 1.00 91.62 88 ILE A N 1
ATOM 684 C CA . ILE A 1 88 ? -3.832 8.327 17.965 1.00 91.62 88 ILE A CA 1
ATOM 685 C C . ILE A 1 88 ? -2.575 9.041 17.459 1.00 91.62 88 ILE A C 1
ATOM 687 O O . ILE A 1 88 ? -2.668 9.963 16.653 1.00 91.62 88 ILE A O 1
ATOM 691 N N . LEU A 1 89 ? -1.402 8.632 17.950 1.00 88.94 89 LEU A N 1
ATOM 692 C CA . LEU A 1 89 ? -0.130 9.310 17.685 1.00 88.94 89 LEU A CA 1
ATOM 693 C C . LEU A 1 89 ? 0.635 8.638 16.545 1.00 88.94 89 LEU A C 1
ATOM 695 O O . LEU A 1 89 ? 0.717 9.158 15.436 1.00 88.94 89 LEU A O 1
ATOM 699 N N . LEU A 1 90 ? 1.209 7.464 16.820 1.00 86.25 90 LEU A N 1
ATOM 700 C CA . LEU A 1 90 ? 2.128 6.794 15.906 1.00 86.25 90 LEU A CA 1
ATOM 701 C C . LEU A 1 90 ? 1.500 5.515 15.360 1.00 86.25 90 LEU A C 1
ATOM 703 O O . LEU A 1 90 ? 1.112 4.629 16.124 1.00 86.25 90 LEU A O 1
ATOM 707 N N . ARG A 1 91 ? 1.456 5.383 14.033 1.00 86.75 91 ARG A N 1
ATOM 708 C CA . ARG A 1 91 ? 1.095 4.124 13.376 1.00 86.75 91 ARG A CA 1
ATOM 709 C C . ARG A 1 91 ? 2.267 3.152 13.441 1.00 86.75 91 ARG A C 1
ATOM 711 O O . ARG A 1 91 ? 3.291 3.383 12.809 1.00 86.75 91 ARG A O 1
ATOM 718 N N . ILE A 1 92 ? 2.085 2.043 14.150 1.00 80.75 92 ILE A N 1
ATOM 719 C CA . ILE A 1 92 ? 3.059 0.943 14.194 1.00 80.75 92 ILE A CA 1
ATOM 720 C C . ILE A 1 92 ? 2.774 -0.031 13.045 1.00 80.75 92 ILE A C 1
ATOM 722 O O . ILE A 1 92 ? 3.693 -0.526 12.397 1.00 80.75 92 ILE A O 1
ATOM 726 N N . PHE A 1 93 ? 1.493 -0.296 12.777 1.00 75.50 93 PHE A N 1
ATOM 727 C CA . PHE A 1 93 ? 1.045 -1.193 11.719 1.00 75.50 93 PHE A CA 1
ATOM 728 C C . PHE A 1 93 ? -0.383 -0.860 11.251 1.00 75.50 93 PHE A C 1
ATOM 730 O O . PHE A 1 93 ? -1.186 -0.378 12.042 1.00 75.50 93 PHE A O 1
ATOM 737 N N . GLY A 1 94 ? -0.713 -1.163 9.991 1.00 75.88 94 GLY A N 1
ATOM 738 C CA . GLY A 1 94 ? -2.046 -0.980 9.396 1.00 75.88 94 GLY A CA 1
ATOM 739 C C . GLY A 1 94 ? -2.138 0.195 8.421 1.00 75.88 94 GLY A C 1
ATOM 740 O O . GLY A 1 94 ? -1.110 0.662 7.927 1.00 75.88 94 GLY A O 1
ATOM 741 N N . ALA A 1 95 ? -3.348 0.681 8.126 1.00 75.19 95 ALA A N 1
ATOM 742 C CA . ALA A 1 95 ? -3.545 1.824 7.232 1.00 75.19 95 ALA A CA 1
ATOM 743 C C . ALA A 1 95 ? -4.192 3.017 7.936 1.00 75.19 95 ALA A C 1
ATOM 745 O O . ALA A 1 95 ? -5.074 2.888 8.780 1.00 75.19 95 ALA A O 1
ATOM 746 N N . SER A 1 96 ? -3.730 4.195 7.524 1.00 81.31 96 SER A N 1
ATOM 747 C CA . SER A 1 96 ? -4.220 5.490 7.973 1.00 81.31 96 SER A CA 1
ATOM 748 C C . SER A 1 96 ? -4.567 6.276 6.724 1.00 81.31 96 SER A C 1
ATOM 750 O O . SER A 1 96 ? -3.674 6.601 5.943 1.00 81.31 96 SER A O 1
ATOM 752 N N . TRP A 1 97 ? -5.848 6.525 6.528 1.00 79.88 97 TRP A N 1
ATOM 753 C CA . TRP A 1 97 ? -6.407 7.300 5.433 1.00 79.88 97 TRP A CA 1
ATOM 754 C C . TRP A 1 97 ? -7.404 8.302 6.029 1.00 79.88 97 TRP A C 1
ATOM 756 O O . TRP A 1 97 ? -7.989 8.007 7.070 1.00 79.88 97 TRP A O 1
ATOM 766 N N . PRO A 1 98 ? -7.623 9.489 5.442 1.00 79.56 98 PRO A N 1
ATOM 767 C CA . PRO A 1 98 ? -8.600 10.436 5.975 1.00 79.56 98 PRO A CA 1
ATOM 768 C C . PRO A 1 98 ? -9.994 9.807 6.146 1.00 79.56 98 PRO A C 1
ATOM 770 O O . PRO A 1 98 ? -10.682 9.516 5.162 1.00 79.56 98 PRO A O 1
ATOM 773 N N . GLY A 1 99 ? -10.413 9.622 7.401 1.00 82.56 99 GLY A N 1
ATOM 774 C CA . GLY A 1 99 ? -11.670 8.957 7.762 1.00 82.56 99 GLY A CA 1
ATOM 775 C C . GLY A 1 99 ? -11.585 7.432 7.911 1.00 82.56 99 GLY A C 1
ATOM 776 O O . GLY A 1 99 ? -12.626 6.786 7.984 1.00 82.56 99 GLY A O 1
ATOM 777 N N . LEU A 1 100 ? -10.384 6.845 7.932 1.00 85.88 100 LEU A N 1
ATOM 778 C CA . LEU A 1 100 ? -10.146 5.417 8.151 1.00 85.88 100 LEU A CA 1
ATOM 779 C C . LEU A 1 100 ? -8.793 5.184 8.836 1.00 85.88 100 LEU A C 1
ATOM 781 O O . LEU A 1 100 ? -7.728 5.386 8.254 1.00 85.88 100 LEU A O 1
ATOM 785 N N . HIS A 1 101 ? -8.834 4.645 10.044 1.00 88.38 101 HIS A N 1
ATOM 786 C CA . HIS A 1 101 ? -7.665 4.241 10.810 1.00 88.38 101 HIS A CA 1
ATOM 787 C C . HIS A 1 101 ? -7.883 2.811 11.275 1.00 88.38 101 HIS A C 1
ATOM 789 O O . HIS A 1 101 ? -8.791 2.534 12.060 1.00 88.38 101 HIS A O 1
ATOM 795 N N . TRP A 1 102 ? -7.068 1.891 10.768 1.00 87.94 102 TRP A N 1
ATOM 796 C CA . TRP A 1 102 ? -7.147 0.488 11.147 1.00 87.94 102 TRP A CA 1
ATOM 797 C C . TRP A 1 102 ? -5.755 -0.096 11.337 1.00 87.94 102 TRP A C 1
ATOM 799 O O . TRP A 1 102 ? -4.870 0.121 10.510 1.00 87.94 102 TRP A O 1
ATOM 809 N N . GLY A 1 103 ? -5.548 -0.831 12.428 1.00 86.56 103 GLY A N 1
ATOM 810 C CA . GLY A 1 103 ? -4.278 -1.496 12.717 1.00 86.56 103 GLY A CA 1
ATOM 811 C C . GLY A 1 103 ? -3.747 -1.235 14.118 1.00 86.56 103 GLY A C 1
ATOM 812 O O . GLY A 1 103 ? -4.504 -0.904 15.020 1.00 86.56 103 GLY A O 1
ATOM 813 N N . LEU A 1 104 ? -2.442 -1.408 14.314 1.00 85.75 104 LEU A N 1
ATOM 814 C CA . LEU A 1 104 ? -1.780 -1.208 15.600 1.00 85.75 104 LEU A CA 1
ATOM 815 C C . LEU A 1 104 ? -1.169 0.192 15.671 1.00 85.75 104 LEU A C 1
ATOM 817 O O . LEU A 1 104 ? -0.308 0.554 14.864 1.00 85.75 104 LEU A O 1
ATOM 821 N N . TYR A 1 105 ? -1.568 0.952 16.679 1.00 90.94 105 TYR A N 1
ATOM 822 C CA . TYR A 1 105 ? -1.104 2.313 16.899 1.00 90.94 105 TYR A CA 1
ATOM 823 C C . TYR A 1 105 ? -0.623 2.500 18.332 1.00 90.94 105 TYR A C 1
ATOM 825 O O . TYR A 1 105 ? -0.968 1.737 19.233 1.00 90.94 105 TYR A O 1
ATOM 833 N N . SER A 1 106 ? 0.173 3.541 18.533 1.00 90.81 106 SER A N 1
ATOM 834 C CA . SER A 1 106 ? 0.423 4.128 19.840 1.00 90.81 106 SER A CA 1
ATOM 835 C C . SER A 1 106 ? -0.568 5.267 20.052 1.00 90.81 106 SER A C 1
ATOM 837 O O . SER A 1 106 ? -0.580 6.219 19.270 1.00 90.81 106 SER A O 1
ATOM 839 N N . ALA A 1 107 ? -1.390 5.172 21.088 1.00 92.19 107 ALA A N 1
ATOM 840 C CA . ALA A 1 107 ? -2.325 6.205 21.509 1.00 92.19 107 ALA A CA 1
ATOM 841 C C . ALA A 1 107 ? -1.788 6.930 22.747 1.00 92.19 107 ALA A C 1
ATOM 843 O O . ALA A 1 107 ? -1.131 6.325 23.603 1.00 92.19 107 ALA A O 1
ATOM 844 N N . LYS A 1 108 ? -2.052 8.235 22.824 1.00 90.50 108 LYS A N 1
ATOM 845 C CA . LYS A 1 108 ? -1.670 9.068 23.966 1.00 90.50 108 LYS A CA 1
ATOM 846 C C . LYS A 1 108 ? -2.344 8.534 25.233 1.00 90.50 108 LYS A C 1
ATOM 848 O O . LYS A 1 108 ? -3.522 8.198 25.186 1.00 90.50 108 LYS A O 1
ATOM 853 N N . ASP A 1 109 ? -1.593 8.412 26.323 1.00 87.81 109 ASP A N 1
ATOM 854 C CA . ASP A 1 109 ? -2.086 8.012 27.654 1.00 87.81 109 ASP A CA 1
ATOM 855 C C . ASP A 1 109 ? -2.662 6.575 27.765 1.00 87.81 109 ASP A C 1
ATOM 857 O O . ASP A 1 109 ? -2.956 6.112 28.862 1.00 87.81 109 ASP A O 1
ATOM 861 N N . VAL A 1 110 ? -2.728 5.821 26.656 1.00 87.44 110 VAL A N 1
ATOM 862 C CA . VAL A 1 110 ? -3.217 4.423 26.602 1.00 87.44 110 VAL A CA 1
ATOM 863 C C . VAL A 1 110 ? -2.122 3.439 26.160 1.00 87.44 110 VAL A C 1
ATOM 865 O O . VAL A 1 110 ? -2.147 2.260 26.511 1.00 87.44 110 VAL A O 1
ATOM 868 N N . GLY A 1 111 ? -1.130 3.894 25.389 1.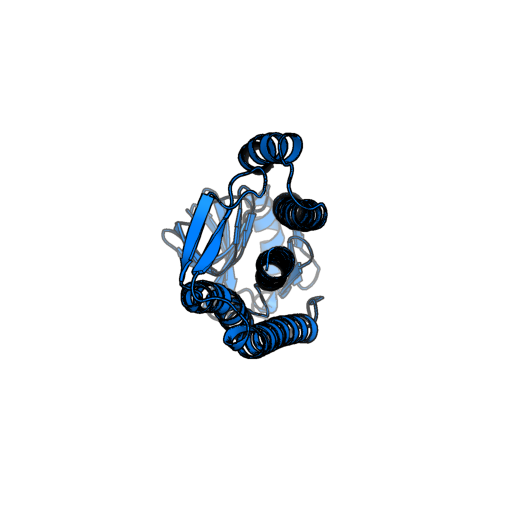00 90.62 111 GLY A N 1
ATOM 869 C CA . GLY A 1 111 ? -0.062 3.038 24.869 1.00 90.62 111 GLY A CA 1
ATOM 870 C C . GLY A 1 111 ? -0.459 2.299 23.587 1.00 90.62 111 GLY A C 1
ATOM 871 O O . GLY A 1 111 ? -1.071 2.878 22.690 1.00 90.62 111 GLY A O 1
ATOM 872 N N . ARG A 1 112 ? -0.052 1.031 23.436 1.00 91.62 112 ARG A N 1
ATOM 873 C CA . ARG A 1 112 ? -0.261 0.268 22.189 1.00 91.62 112 ARG A CA 1
ATOM 874 C C . ARG A 1 112 ? -1.682 -0.285 22.106 1.00 91.62 112 ARG A C 1
ATOM 876 O O . ARG A 1 112 ? -2.054 -1.147 22.897 1.00 91.62 112 ARG A O 1
ATOM 883 N N . VAL A 1 113 ? -2.432 0.140 21.093 1.00 92.25 113 VAL A N 1
ATOM 884 C CA . VAL A 1 113 ? -3.839 -0.231 20.897 1.00 92.25 113 VAL A CA 1
ATOM 885 C C . VAL A 1 113 ? -4.129 -0.623 19.454 1.00 92.25 113 VAL A C 1
ATOM 887 O O . VAL A 1 113 ? -3.558 -0.077 18.507 1.00 92.25 113 VAL A O 1
ATOM 890 N N . TRP A 1 114 ? -5.038 -1.579 19.279 1.00 91.62 114 TRP A N 1
ATOM 891 C CA . TRP A 1 114 ? -5.617 -1.881 17.975 1.00 91.62 114 TRP A CA 1
ATOM 892 C C . TRP A 1 114 ? -6.726 -0.883 17.674 1.00 91.62 114 TRP A C 1
ATOM 894 O O . TRP A 1 114 ? -7.749 -0.876 18.344 1.00 91.62 114 TRP A O 1
ATOM 904 N N . VAL A 1 115 ? -6.534 -0.048 16.669 1.00 91.50 115 VAL A N 1
ATOM 905 C CA . VAL A 1 115 ? -7.490 0.979 16.267 1.00 91.50 115 VAL A CA 1
ATOM 906 C C . VAL A 1 115 ? -8.382 0.425 15.165 1.00 91.50 115 VAL A C 1
ATOM 908 O O . VAL A 1 115 ? -7.881 -0.181 14.218 1.00 91.50 115 VAL A O 1
ATOM 911 N N . TYR A 1 116 ? -9.685 0.659 15.284 1.00 91.62 116 TYR A N 1
ATOM 912 C CA . TYR A 1 116 ? -10.649 0.618 14.185 1.00 91.62 116 TYR A CA 1
ATOM 913 C C . TYR A 1 116 ? -11.522 1.859 14.324 1.00 91.62 116 TYR A C 1
ATOM 915 O O . TYR A 1 116 ? -12.460 1.870 15.111 1.00 91.62 116 TYR A O 1
ATOM 923 N N . SER A 1 117 ? -11.139 2.936 13.651 1.00 91.25 117 SER A N 1
ATOM 924 C CA . SER A 1 117 ? -11.668 4.271 13.911 1.00 91.25 117 SER A CA 1
ATOM 925 C C . SER A 1 117 ? -11.800 5.076 12.627 1.00 91.25 117 SER A C 1
ATOM 927 O O . SER A 1 117 ? -11.022 4.913 11.688 1.00 91.25 117 SER A O 1
ATOM 929 N N . THR A 1 118 ? -12.749 6.001 12.611 1.00 89.50 118 THR A N 1
ATOM 930 C CA . THR A 1 118 ? -12.900 7.032 11.577 1.00 89.50 118 THR A CA 1
ATOM 931 C C . THR A 1 118 ? -12.308 8.378 12.013 1.00 89.50 118 THR A C 1
ATOM 933 O O . THR A 1 118 ? -12.219 9.300 11.203 1.00 89.50 118 THR A O 1
ATOM 936 N N . LYS A 1 119 ? -11.858 8.491 13.274 1.00 90.06 119 LYS A N 1
ATOM 937 C CA . LYS A 1 119 ? -11.261 9.691 13.885 1.00 90.06 119 LYS A CA 1
ATOM 938 C C . LYS A 1 119 ? -9.831 9.429 14.382 1.00 90.06 119 LYS A C 1
ATOM 940 O O . LYS A 1 119 ? -9.470 8.297 14.710 1.00 90.06 119 LYS A O 1
ATOM 945 N N . ILE A 1 120 ? -9.022 10.486 14.478 1.00 88.94 120 ILE A N 1
ATOM 946 C CA . ILE A 1 120 ? -7.660 10.437 15.051 1.00 88.94 120 ILE A CA 1
ATOM 947 C C . ILE A 1 120 ? -7.592 10.931 16.497 1.00 88.94 120 ILE A C 1
ATOM 949 O O . ILE A 1 120 ? -6.648 10.600 17.205 1.00 88.94 120 ILE A O 1
ATOM 953 N N . SER A 1 121 ? -8.571 11.714 16.942 1.00 91.50 121 SER A N 1
ATOM 954 C CA . SER A 1 121 ? -8.633 12.292 18.282 1.00 91.50 121 SER A CA 1
ATOM 955 C C . SER A 1 121 ? -10.083 12.467 18.728 1.00 91.50 121 SER A C 1
ATOM 957 O O . SER A 1 121 ? -10.999 12.477 17.899 1.00 91.50 121 SER A O 1
ATOM 959 N N . GLY A 1 122 ? -10.278 12.598 20.039 1.00 91.25 122 GLY A N 1
ATOM 960 C CA . GLY A 1 122 ? -11.584 12.778 20.668 1.00 91.25 122 GLY A CA 1
ATOM 961 C C . GLY A 1 122 ? -11.961 11.569 21.511 1.00 91.25 122 GLY A C 1
ATOM 962 O O . GLY A 1 122 ? -11.084 10.925 22.088 1.00 91.25 122 GLY A O 1
ATOM 963 N N . ASP A 1 123 ? -13.255 11.278 21.574 1.00 93.44 123 ASP A N 1
ATOM 964 C CA . ASP A 1 123 ? -13.780 10.206 22.411 1.00 93.44 123 ASP A CA 1
ATOM 965 C C . ASP A 1 123 ? -13.675 8.856 21.708 1.00 93.44 123 ASP A C 1
ATOM 967 O O . ASP A 1 123 ? -14.231 8.641 20.625 1.00 93.44 123 ASP A O 1
ATOM 971 N N . PHE A 1 124 ? -12.958 7.939 22.349 1.00 94.94 124 PHE A N 1
ATOM 972 C CA . PHE A 1 124 ? -12.836 6.557 21.919 1.00 94.94 124 PHE A CA 1
ATOM 973 C C . PHE A 1 124 ? -13.473 5.639 22.948 1.00 94.94 124 PHE A C 1
ATOM 975 O O . PHE A 1 124 ? -13.326 5.826 24.156 1.00 94.94 124 PHE A O 1
ATOM 982 N N . VAL A 1 125 ? -14.122 4.588 22.459 1.00 95.56 125 VAL A N 1
ATOM 983 C CA . VAL A 1 125 ? -14.495 3.455 23.301 1.00 95.56 125 VAL A CA 1
ATOM 984 C C . VAL A 1 125 ? -13.314 2.491 23.303 1.00 95.56 125 VAL A C 1
ATOM 986 O O . VAL A 1 125 ? -12.934 1.946 22.261 1.00 95.56 125 VAL A O 1
ATOM 989 N N . LEU A 1 126 ? -12.705 2.316 24.472 1.00 94.94 126 LEU A N 1
ATOM 990 C CA . LEU A 1 126 ? -11.618 1.375 24.700 1.00 94.94 126 LEU A CA 1
ATOM 991 C C . LEU A 1 126 ? -12.188 0.058 25.206 1.00 94.94 126 LEU A C 1
ATOM 993 O O . LEU A 1 126 ? -12.868 0.014 26.227 1.00 94.94 126 LEU A O 1
ATOM 997 N N . ILE A 1 127 ? -11.879 -1.017 24.492 1.00 93.44 127 ILE A N 1
ATOM 998 C CA . ILE A 1 127 ? -12.266 -2.385 24.820 1.00 93.44 127 ILE A CA 1
ATOM 999 C C . ILE A 1 127 ? -11.001 -3.125 25.241 1.00 93.44 127 ILE A C 1
ATOM 1001 O O . ILE A 1 127 ? -10.160 -3.478 24.409 1.00 93.44 127 ILE A O 1
ATOM 1005 N N . GLU A 1 128 ? -10.868 -3.365 26.537 1.00 91.88 128 GLU A N 1
ATOM 1006 C CA . GLU A 1 128 ? -9.795 -4.171 27.106 1.00 91.88 128 GLU A CA 1
ATOM 1007 C C . GLU A 1 128 ? -10.171 -5.644 27.019 1.00 91.88 128 GLU A C 1
ATOM 1009 O O . GLU A 1 128 ? -11.244 -6.062 27.464 1.00 91.88 128 GLU A O 1
ATOM 1014 N N . ARG A 1 129 ? -9.283 -6.454 26.451 1.00 88.38 129 ARG A N 1
ATOM 1015 C CA . ARG A 1 129 ? -9.498 -7.892 26.294 1.00 88.38 129 ARG A CA 1
ATOM 1016 C C . ARG A 1 129 ? -8.765 -8.677 27.370 1.00 88.38 129 ARG A C 1
ATOM 1018 O O . ARG A 1 129 ? -7.737 -8.251 27.892 1.00 88.38 129 ARG A O 1
ATOM 1025 N N . ALA A 1 130 ? -9.273 -9.871 27.661 1.00 84.06 130 ALA A N 1
ATOM 1026 C CA . ALA A 1 130 ? -8.676 -10.790 28.627 1.00 84.06 130 ALA A CA 1
ATOM 1027 C C . ALA A 1 130 ? -7.237 -11.211 28.255 1.00 84.06 130 ALA A C 1
ATOM 1029 O O . ALA A 1 130 ? -6.453 -11.533 29.139 1.00 84.06 130 ALA A O 1
ATOM 1030 N N . ASP A 1 131 ? -6.863 -11.150 26.968 1.00 80.38 131 ASP A N 1
ATOM 1031 C CA . ASP A 1 131 ? -5.496 -11.410 26.486 1.00 80.38 131 ASP A CA 1
ATOM 1032 C C . ASP A 1 131 ? -4.535 -10.214 26.656 1.00 80.38 131 ASP A C 1
ATOM 1034 O O . ASP A 1 131 ? -3.435 -10.227 26.102 1.00 80.38 131 ASP A O 1
ATOM 1038 N N . GLY A 1 132 ? -4.948 -9.168 27.381 1.00 81.19 132 GLY A N 1
ATOM 1039 C CA . GLY A 1 132 ? -4.157 -7.964 27.647 1.00 81.19 132 GLY A CA 1
ATOM 1040 C C . GLY A 1 132 ? -4.084 -6.979 26.478 1.00 81.19 132 GLY A C 1
ATOM 1041 O O . GLY A 1 132 ? -3.393 -5.968 26.577 1.00 81.19 132 GLY A O 1
ATOM 1042 N N . LYS A 1 133 ? -4.772 -7.246 25.359 1.00 87.56 133 LYS A N 1
ATOM 1043 C CA . LYS A 1 133 ? -4.827 -6.324 24.214 1.00 87.56 133 LYS A CA 1
ATOM 1044 C C . LYS A 1 133 ? -5.991 -5.355 24.356 1.00 87.56 133 LYS A C 1
ATOM 1046 O O . LYS A 1 133 ? -7.099 -5.760 24.698 1.00 87.56 133 LYS A O 1
ATOM 1051 N N . THR A 1 134 ? -5.766 -4.111 23.956 1.00 91.06 134 THR A N 1
ATOM 1052 C CA . THR A 1 134 ? -6.802 -3.074 23.947 1.00 91.06 134 THR A CA 1
ATOM 1053 C C . THR A 1 134 ? -7.182 -2.718 22.518 1.00 91.06 134 THR A C 1
ATOM 1055 O O . THR A 1 134 ? -6.318 -2.582 21.646 1.00 91.06 134 THR A O 1
ATOM 1058 N N . ILE A 1 135 ? -8.483 -2.587 22.275 1.00 93.50 135 ILE A N 1
ATOM 1059 C CA . ILE A 1 135 ? -9.050 -2.134 21.007 1.00 93.50 135 ILE A CA 1
ATOM 1060 C C . ILE A 1 135 ? -9.654 -0.747 21.222 1.00 93.50 135 ILE A C 1
ATOM 1062 O O . ILE A 1 135 ? -10.407 -0.555 22.167 1.00 93.50 135 ILE A O 1
ATOM 1066 N N . ALA A 1 136 ? -9.339 0.202 20.348 1.00 94.31 136 ALA A N 1
ATOM 1067 C CA . ALA A 1 136 ? -9.910 1.540 20.335 1.00 94.31 136 ALA A CA 1
ATOM 1068 C C . ALA A 1 136 ? -10.834 1.693 19.123 1.00 94.31 136 ALA A C 1
ATOM 1070 O O . ALA A 1 136 ? -10.407 1.468 17.985 1.00 94.31 136 ALA A O 1
ATOM 1071 N N . ILE A 1 137 ? -12.082 2.089 19.367 1.00 94.56 137 ILE A N 1
ATOM 1072 C CA . ILE A 1 137 ? -13.075 2.353 18.319 1.00 94.56 137 ILE A CA 1
ATOM 1073 C C . ILE A 1 137 ? -13.700 3.739 18.471 1.00 94.56 137 ILE A C 1
ATOM 1075 O O . ILE A 1 137 ? -13.743 4.287 19.572 1.00 94.56 137 ILE A O 1
ATOM 1079 N N . SER A 1 138 ? -14.203 4.291 17.365 1.00 93.56 138 SER A N 1
ATOM 1080 C CA . SER A 1 138 ? -14.866 5.604 17.335 1.00 93.56 138 SER A CA 1
ATOM 1081 C C . SER A 1 138 ? -16.280 5.505 16.730 1.00 93.56 138 SER A C 1
ATOM 1083 O O . SER A 1 138 ? -16.494 5.921 15.583 1.00 93.56 138 SER A O 1
ATOM 1085 N N . PRO A 1 139 ? -17.253 4.900 17.434 1.00 91.44 139 PRO A N 1
ATOM 1086 C CA . PRO A 1 139 ? -18.655 4.928 17.011 1.00 91.44 139 PRO A CA 1
ATOM 1087 C C . PRO A 1 139 ? -19.173 6.368 16.887 1.00 91.44 139 PRO A C 1
ATOM 1089 O O . PRO A 1 139 ? -18.637 7.291 17.501 1.00 91.44 139 PRO A O 1
ATOM 1092 N N . GLU A 1 140 ? -20.216 6.565 16.076 1.00 88.44 140 GLU A N 1
ATOM 1093 C CA . GLU A 1 140 ? -20.816 7.892 15.865 1.00 88.44 140 GLU A CA 1
ATOM 1094 C C . GLU A 1 140 ? -21.359 8.487 17.169 1.00 88.44 140 GLU A C 1
ATOM 1096 O O . GLU A 1 140 ? -21.149 9.671 17.425 1.00 88.44 140 GLU A O 1
ATOM 1101 N N . ASN A 1 141 ? -21.971 7.647 18.013 1.00 91.44 141 ASN A N 1
ATOM 1102 C CA . ASN A 1 141 ? -22.423 7.990 19.358 1.00 91.44 141 ASN A CA 1
ATOM 1103 C C . ASN A 1 141 ? -21.718 7.096 20.405 1.00 91.44 141 ASN A C 1
ATOM 1105 O O . ASN A 1 141 ? -22.190 5.987 20.683 1.00 91.44 141 ASN A O 1
ATOM 1109 N N . PRO A 1 142 ? -20.569 7.538 20.958 1.00 90.94 142 PRO A N 1
ATOM 1110 C CA . PRO A 1 142 ? -19.785 6.761 21.920 1.00 90.94 142 PRO A CA 1
ATOM 1111 C C . PRO A 1 142 ? -20.528 6.399 23.201 1.00 90.94 142 PRO A C 1
ATOM 1113 O O . PRO A 1 142 ? -20.356 5.288 23.698 1.00 90.94 142 PRO A O 1
ATOM 1116 N N . GLU A 1 143 ? -21.372 7.293 23.711 1.00 92.38 143 GLU A N 1
ATOM 1117 C CA . GLU A 1 143 ? -22.121 7.062 24.947 1.00 92.38 143 GLU A CA 1
ATOM 1118 C C . GLU A 1 143 ? -23.217 6.010 24.758 1.00 92.38 143 GLU A C 1
ATOM 1120 O O . GLU A 1 143 ? -23.297 5.068 25.545 1.00 92.38 143 GLU A O 1
ATOM 1125 N N . SER A 1 144 ? -24.014 6.111 23.683 1.00 91.75 144 SER A N 1
ATOM 1126 C CA . SER A 1 144 ? -25.036 5.095 23.367 1.00 91.75 144 SER A CA 1
ATOM 1127 C C . SER A 1 144 ? -24.397 3.726 23.179 1.00 91.75 144 SER A C 1
ATOM 1129 O O . SER A 1 144 ? -24.814 2.751 23.802 1.00 91.75 144 SER A O 1
ATOM 1131 N N . PHE A 1 145 ? -23.311 3.669 22.401 1.00 92.81 145 PHE A N 1
ATOM 1132 C CA . PHE A 1 145 ? -22.579 2.428 22.171 1.00 92.81 145 PHE A CA 1
ATOM 1133 C C . PHE A 1 145 ? -22.038 1.831 23.478 1.00 92.81 145 PHE A C 1
ATOM 1135 O O . PHE A 1 145 ? -22.140 0.623 23.694 1.00 92.81 145 PHE A O 1
ATOM 1142 N N . LEU A 1 146 ? -21.476 2.662 24.364 1.00 93.50 146 LEU A N 1
ATOM 1143 C CA . LEU A 1 146 ? -20.968 2.225 25.664 1.00 93.50 146 LEU A CA 1
ATOM 1144 C C . LEU A 1 146 ? -22.084 1.669 26.558 1.00 93.50 146 LEU A C 1
ATOM 1146 O O . LEU A 1 146 ? -21.877 0.673 27.253 1.00 93.50 146 LEU A O 1
ATOM 1150 N N . ASN A 1 147 ? -23.263 2.285 26.547 1.00 92.75 147 ASN A N 1
ATOM 1151 C CA . ASN A 1 147 ? -24.408 1.807 27.318 1.00 92.75 147 ASN A CA 1
ATOM 1152 C C . ASN A 1 147 ? -24.913 0.461 26.784 1.00 92.75 147 ASN A C 1
ATOM 1154 O O . ASN A 1 147 ? -25.114 -0.476 27.558 1.00 92.75 147 ASN A O 1
ATOM 1158 N N . GLU A 1 148 ? -25.043 0.331 25.463 1.00 91.94 148 GLU A N 1
ATOM 1159 C CA . GLU A 1 148 ? -25.506 -0.897 24.808 1.00 91.94 148 GLU A CA 1
ATOM 1160 C C . GLU A 1 148 ? -24.533 -2.067 25.008 1.00 91.94 148 GLU A C 1
ATOM 1162 O O . GLU A 1 148 ? -24.957 -3.177 25.335 1.00 91.94 148 GLU A O 1
ATOM 1167 N N . ILE A 1 149 ? -23.220 -1.841 24.884 1.00 91.19 149 ILE A N 1
ATOM 1168 C CA . ILE A 1 149 ? -22.228 -2.903 25.108 1.00 91.19 149 ILE A CA 1
ATOM 1169 C C . ILE A 1 149 ? -22.141 -3.292 26.590 1.00 91.19 149 ILE A C 1
ATOM 1171 O O . ILE A 1 149 ? -21.986 -4.471 26.906 1.00 91.19 149 ILE A O 1
ATOM 1175 N N . ASN A 1 150 ? -22.303 -2.338 27.514 1.00 90.94 150 ASN A N 1
ATOM 1176 C CA . ASN A 1 150 ? -22.346 -2.627 28.949 1.00 90.94 150 ASN A CA 1
ATOM 1177 C C . ASN A 1 150 ? -23.621 -3.365 29.374 1.00 90.94 150 ASN A C 1
ATOM 1179 O O . ASN A 1 150 ? -23.586 -4.091 30.368 1.00 90.94 150 ASN A O 1
ATOM 1183 N N . ALA A 1 151 ? -24.719 -3.279 28.617 1.00 89.50 151 ALA A N 1
ATOM 1184 C CA . ALA A 1 151 ? -25.882 -4.141 28.842 1.00 89.50 151 ALA A CA 1
ATOM 1185 C C . ALA A 1 151 ? -25.538 -5.635 28.661 1.00 89.50 151 ALA A C 1
ATOM 1187 O O . ALA A 1 151 ? -26.162 -6.496 29.279 1.00 89.50 151 ALA A O 1
ATOM 1188 N N . GLN A 1 152 ? -24.490 -5.948 27.888 1.00 87.19 152 GLN A N 1
ATOM 1189 C CA . GLN A 1 152 ? -23.975 -7.309 27.686 1.00 87.19 152 GLN A CA 1
ATOM 1190 C C . GLN A 1 152 ? -22.893 -7.715 28.702 1.00 87.19 152 GLN A C 1
ATOM 1192 O O . GLN A 1 152 ? -22.282 -8.776 28.563 1.00 87.19 152 GLN A O 1
ATOM 1197 N N . LYS A 1 153 ? -22.650 -6.912 29.750 1.00 85.69 153 LYS A N 1
ATOM 1198 C CA . LYS A 1 153 ? -21.566 -7.129 30.726 1.00 85.69 153 LYS A CA 1
ATOM 1199 C C . LYS A 1 153 ? -21.640 -8.476 31.448 1.00 85.69 153 LYS A C 1
ATOM 1201 O O . LYS A 1 153 ? -20.603 -9.021 31.809 1.00 85.69 153 LYS A O 1
ATOM 1206 N N . SER A 1 154 ? -22.832 -9.055 31.606 1.00 83.00 154 SER A N 1
ATOM 1207 C CA . SER A 1 154 ? -23.010 -10.406 32.166 1.00 83.00 154 SER A CA 1
ATOM 1208 C C . SER A 1 154 ? -22.346 -11.508 31.331 1.00 83.00 154 SER A C 1
ATOM 1210 O O . SER A 1 154 ? -22.052 -12.579 31.855 1.00 83.00 154 SER A O 1
ATOM 1212 N N . ARG A 1 155 ? -22.076 -11.250 30.045 1.00 82.50 155 ARG A N 1
ATOM 1213 C CA . ARG A 1 155 ? -21.412 -12.175 29.115 1.00 82.50 155 ARG A CA 1
ATOM 1214 C C . ARG A 1 155 ? -19.901 -11.948 29.029 1.00 82.50 155 ARG A C 1
ATOM 1216 O O . ARG A 1 155 ? -19.209 -12.732 28.379 1.00 82.50 155 ARG A O 1
ATOM 1223 N N . PHE A 1 156 ? -19.368 -10.904 29.666 1.00 86.19 156 PHE A N 1
ATOM 1224 C CA . PHE A 1 156 ? -17.936 -10.600 29.633 1.00 86.19 156 PHE A CA 1
ATOM 1225 C C . PHE A 1 156 ? -17.132 -11.676 30.365 1.00 86.19 156 PHE A C 1
ATOM 1227 O O . PHE A 1 156 ? -17.563 -12.189 31.394 1.00 86.19 156 PHE A O 1
ATOM 1234 N N . ALA A 1 157 ? -15.961 -12.023 29.823 1.00 68.50 157 ALA A N 1
ATOM 1235 C CA . ALA A 1 157 ? -15.005 -12.958 30.430 1.00 68.50 157 ALA A CA 1
ATOM 1236 C C . ALA A 1 157 ? -15.574 -14.329 30.882 1.00 68.50 157 ALA A C 1
ATOM 1238 O O . ALA A 1 157 ? -15.031 -14.944 31.797 1.00 68.50 157 ALA A O 1
ATOM 1239 N N . THR A 1 158 ? -16.641 -14.839 30.250 1.00 64.94 158 THR A N 1
ATOM 1240 C CA . THR A 1 158 ? -17.331 -16.071 30.691 1.00 64.94 158 THR A CA 1
ATOM 1241 C C . THR A 1 158 ? -16.743 -17.381 30.155 1.00 64.94 158 THR A C 1
ATOM 1243 O O . THR A 1 158 ? -17.019 -18.433 30.729 1.00 64.94 158 THR A O 1
ATOM 1246 N N . SER A 1 159 ? -15.936 -17.395 29.084 1.00 53.53 159 SER A N 1
ATOM 1247 C CA . SER A 1 159 ? -15.229 -18.610 28.614 1.00 53.53 159 SER A CA 1
ATOM 1248 C C . SER A 1 159 ? -14.184 -18.329 27.525 1.00 53.53 159 SER A C 1
ATOM 1250 O O . SER A 1 159 ? -14.239 -17.310 26.832 1.00 53.53 159 SER A O 1
ATOM 1252 N N . SER A 1 160 ? -13.267 -19.293 27.358 1.00 52.22 160 SER A N 1
ATOM 1253 C CA . SER A 1 160 ? -12.168 -19.311 26.381 1.00 52.22 160 SER A CA 1
ATOM 1254 C C . SER A 1 160 ? -12.589 -18.938 24.948 1.00 52.22 160 SER A C 1
ATOM 1256 O O . SER A 1 160 ? -13.697 -19.275 24.523 1.00 52.22 160 SER A O 1
ATOM 1258 N N . PRO A 1 161 ? -11.713 -18.276 24.167 1.00 49.59 161 PRO A N 1
ATOM 1259 C CA . PRO A 1 161 ? -12.077 -17.681 22.884 1.00 49.59 161 PRO A CA 1
ATOM 1260 C C . PRO A 1 161 ? -12.484 -18.755 21.867 1.00 49.59 161 PRO A C 1
ATOM 1262 O O . PRO A 1 161 ? -11.658 -19.577 21.472 1.00 49.59 161 PRO A O 1
ATOM 1265 N N . LYS A 1 162 ? -13.729 -18.722 21.376 1.00 48.53 162 LYS A N 1
ATOM 1266 C CA . LYS A 1 162 ? -14.073 -19.407 20.121 1.00 48.53 162 LYS A CA 1
ATOM 1267 C C . LYS A 1 162 ? -13.426 -18.638 18.973 1.00 48.53 162 LYS A C 1
ATOM 1269 O O . LYS A 1 162 ? -13.663 -17.445 18.797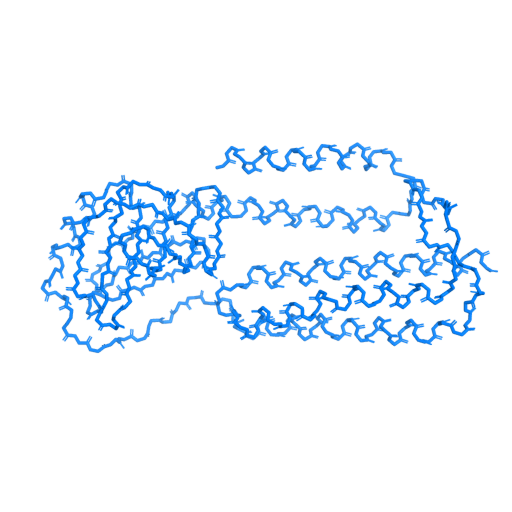 1.00 48.53 162 LYS A O 1
ATOM 1274 N N . GLU A 1 163 ? -12.566 -19.318 18.225 1.00 44.78 163 GLU A N 1
ATOM 1275 C CA . GLU A 1 163 ? -11.843 -18.736 17.102 1.00 44.78 163 GLU A CA 1
ATOM 1276 C C . GLU A 1 163 ? -12.820 -18.434 15.957 1.00 44.78 163 GLU A C 1
ATOM 1278 O O . GLU A 1 163 ? -13.422 -19.332 15.367 1.00 44.78 163 GLU A O 1
ATOM 1283 N N . VAL A 1 164 ? -13.021 -17.149 15.664 1.00 47.62 164 VAL A N 1
ATOM 1284 C CA . VAL A 1 164 ? -13.993 -16.723 14.658 1.00 47.62 164 VAL A CA 1
ATOM 1285 C C . VAL A 1 164 ? -13.332 -16.640 13.282 1.00 47.62 164 VAL A C 1
ATOM 1287 O O . VAL A 1 164 ? -12.445 -15.815 13.053 1.00 47.62 164 VAL A O 1
ATOM 1290 N N . LYS A 1 165 ? -13.779 -17.488 12.346 1.00 39.88 165 LYS A N 1
ATOM 1291 C CA . LYS A 1 165 ? -13.331 -17.480 10.944 1.00 39.88 165 LYS A CA 1
ATOM 1292 C C . LYS A 1 165 ? -13.981 -16.322 10.188 1.00 39.88 165 LYS A C 1
ATOM 1294 O O . LYS A 1 165 ? -15.163 -16.350 9.859 1.00 39.88 165 LYS A O 1
ATOM 1299 N N . THR A 1 166 ? -13.196 -15.291 9.915 1.00 45.81 166 THR A N 1
ATOM 1300 C CA . THR A 1 166 ? -13.579 -14.165 9.060 1.00 45.81 166 THR A CA 1
ATOM 1301 C C . THR A 1 166 ? -13.499 -14.574 7.586 1.00 45.81 166 THR A C 1
ATOM 1303 O O . THR A 1 166 ? -12.644 -15.384 7.229 1.00 45.81 166 THR A O 1
ATOM 1306 N N . PHE A 1 167 ? -14.374 -14.035 6.725 1.00 39.19 167 PHE A N 1
ATOM 1307 C CA . PHE A 1 167 ? -14.262 -14.199 5.268 1.00 39.19 167 PHE A CA 1
ATOM 1308 C C . P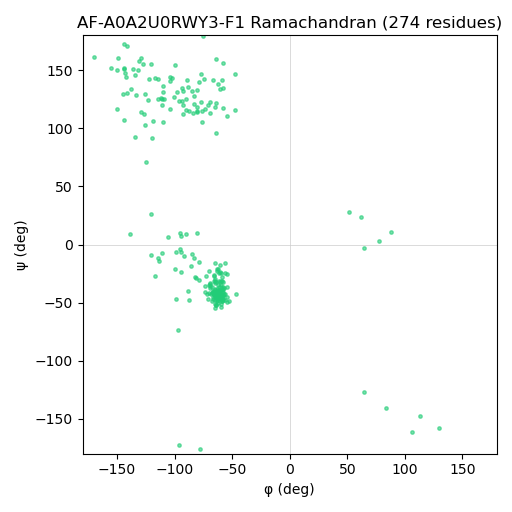HE A 1 167 ? -12.966 -13.520 4.816 1.00 39.19 167 PHE A C 1
ATOM 1310 O O . PHE A 1 167 ? -12.875 -12.304 4.686 1.00 39.19 167 PHE A O 1
ATOM 1317 N N . GLU A 1 168 ? -11.919 -14.323 4.693 1.00 53.38 168 GLU A N 1
ATOM 1318 C CA . GLU A 1 168 ? -10.580 -13.894 4.344 1.00 53.38 168 GLU A CA 1
ATOM 1319 C C . GLU A 1 168 ? -10.358 -14.188 2.863 1.00 53.38 168 GLU A C 1
ATOM 1321 O O . GLU A 1 168 ? -10.494 -15.336 2.442 1.00 53.38 168 GLU A O 1
ATOM 1326 N N . VAL A 1 169 ? -9.935 -13.187 2.076 1.00 53.31 169 VAL A N 1
ATOM 1327 C CA . VAL A 1 169 ? -9.213 -13.465 0.820 1.00 53.31 169 VAL A CA 1
ATOM 1328 C C . VAL A 1 169 ? -8.142 -14.483 1.176 1.00 53.31 169 VAL A C 1
ATOM 1330 O O . VAL A 1 169 ? -7.320 -14.201 2.053 1.00 53.31 169 VAL A O 1
ATOM 1333 N N . SER A 1 170 ? -8.218 -15.688 0.613 1.00 64.56 170 SER A N 1
ATOM 1334 C CA . SER A 1 170 ? -7.416 -16.785 1.145 1.00 64.56 170 SER A CA 1
ATOM 1335 C C . SER A 1 170 ? -5.942 -16.391 1.106 1.00 64.56 170 SER A C 1
ATOM 1337 O O . SER A 1 170 ? -5.461 -15.851 0.108 1.00 64.56 170 SER A O 1
ATOM 1339 N N . THR A 1 171 ? -5.208 -16.645 2.188 1.00 70.06 171 THR A N 1
ATOM 1340 C CA . THR A 1 171 ? -3.770 -16.346 2.246 1.00 70.06 171 THR A CA 1
ATOM 1341 C C . THR A 1 171 ? -3.024 -17.008 1.080 1.00 70.06 171 THR A C 1
ATOM 1343 O O . THR A 1 171 ? -2.021 -16.487 0.609 1.00 70.06 171 THR A O 1
ATOM 1346 N N . ARG A 1 172 ? -3.579 -18.103 0.536 1.00 77.69 172 ARG A N 1
ATOM 1347 C CA . ARG A 1 172 ? -3.110 -18.772 -0.684 1.00 77.69 172 ARG A CA 1
ATOM 1348 C C . ARG A 1 172 ? -3.063 -17.846 -1.901 1.00 77.69 172 ARG A C 1
ATOM 1350 O O . ARG A 1 172 ? -2.080 -17.894 -2.621 1.00 77.69 172 ARG A O 1
ATOM 1357 N N . VAL A 1 173 ? -4.072 -17.001 -2.119 1.00 75.12 173 VAL A N 1
ATOM 1358 C CA . VAL A 1 173 ? -4.103 -16.063 -3.261 1.00 75.12 173 VAL A CA 1
ATOM 1359 C C . VAL A 1 173 ? -3.008 -15.007 -3.126 1.00 75.12 173 VAL A C 1
ATOM 1361 O O . VAL A 1 173 ? -2.335 -14.694 -4.102 1.00 75.12 173 VAL A O 1
ATOM 1364 N N . VAL A 1 174 ? -2.782 -14.509 -1.908 1.00 78.75 174 VAL A N 1
ATOM 1365 C CA . VAL A 1 174 ? -1.711 -13.542 -1.623 1.00 78.75 174 VAL A CA 1
ATOM 1366 C C . VAL A 1 174 ? -0.344 -14.169 -1.897 1.00 78.75 174 VAL A C 1
ATOM 1368 O O . VAL A 1 174 ? 0.463 -13.597 -2.620 1.00 78.75 174 VAL A O 1
ATOM 1371 N N . TYR A 1 175 ? -0.098 -15.379 -1.390 1.00 83.12 175 TYR A N 1
ATOM 1372 C CA . TYR A 1 175 ? 1.157 -16.081 -1.662 1.00 83.12 175 TYR A CA 1
ATOM 1373 C C . TYR A 1 175 ? 1.326 -16.438 -3.140 1.00 83.12 175 TYR A C 1
ATOM 1375 O O . TYR A 1 175 ? 2.424 -16.292 -3.666 1.00 83.12 175 TYR A O 1
ATOM 1383 N N . LEU A 1 176 ? 0.259 -16.848 -3.832 1.00 84.62 176 LEU A N 1
ATOM 1384 C CA . LEU A 1 176 ? 0.303 -17.127 -5.267 1.00 84.62 176 LEU A CA 1
ATOM 1385 C C . LEU A 1 176 ? 0.697 -15.880 -6.065 1.00 84.62 176 LEU A C 1
ATOM 1387 O O . LEU A 1 176 ? 1.518 -15.967 -6.975 1.00 84.62 176 LEU A O 1
ATOM 1391 N N . GLN A 1 177 ? 0.162 -14.714 -5.705 1.00 85.19 177 GLN A N 1
ATOM 1392 C CA . GLN A 1 177 ? 0.520 -13.449 -6.339 1.00 85.19 177 GLN A CA 1
ATOM 1393 C C . GLN A 1 177 ? 1.977 -13.056 -6.052 1.00 85.19 177 GLN A C 1
ATOM 1395 O O . GLN A 1 177 ? 2.680 -12.661 -6.979 1.00 85.19 177 GLN A O 1
ATOM 1400 N N . VAL A 1 178 ? 2.474 -13.240 -4.826 1.00 86.81 178 VAL A N 1
ATOM 1401 C CA . VAL A 1 178 ? 3.897 -13.022 -4.495 1.00 86.81 178 VAL A CA 1
ATOM 1402 C C . VAL A 1 178 ? 4.805 -13.938 -5.313 1.00 86.81 178 VAL A C 1
ATOM 1404 O O . VAL A 1 178 ? 5.784 -13.468 -5.886 1.00 86.81 178 VAL A O 1
ATOM 1407 N N . VAL A 1 179 ? 4.461 -15.226 -5.419 1.00 87.25 179 VAL A N 1
ATOM 1408 C CA . VAL A 1 179 ? 5.195 -16.187 -6.256 1.00 87.25 179 VAL A CA 1
ATOM 1409 C C . VAL A 1 179 ? 5.160 -15.753 -7.719 1.00 87.25 179 VAL A C 1
ATOM 1411 O O . VAL A 1 179 ? 6.200 -15.736 -8.365 1.00 87.25 179 VAL A O 1
ATOM 1414 N N . THR A 1 180 ? 4.002 -15.335 -8.228 1.00 85.06 180 THR A N 1
ATOM 1415 C CA . THR A 1 180 ? 3.853 -14.851 -9.611 1.00 85.06 180 THR A CA 1
ATOM 1416 C C . THR A 1 180 ? 4.749 -13.641 -9.877 1.00 85.06 180 THR A C 1
ATOM 1418 O O . THR A 1 180 ? 5.448 -13.599 -10.884 1.00 85.06 180 THR A O 1
ATOM 1421 N N . VAL A 1 181 ? 4.782 -12.683 -8.951 1.00 86.00 181 VAL A N 1
ATOM 1422 C CA . VAL A 1 181 ? 5.632 -11.486 -9.015 1.00 86.00 181 VAL A CA 1
ATOM 1423 C C . VAL A 1 181 ? 7.119 -11.853 -8.974 1.00 86.00 181 VAL A C 1
ATOM 1425 O O . VAL A 1 181 ? 7.899 -11.332 -9.769 1.00 86.00 181 VAL A O 1
ATOM 1428 N N . ALA A 1 182 ? 7.520 -12.782 -8.107 1.00 88.38 182 ALA A N 1
ATOM 1429 C CA . ALA A 1 182 ? 8.897 -13.265 -8.053 1.00 88.38 182 ALA A CA 1
ATOM 1430 C C . ALA A 1 182 ? 9.300 -13.988 -9.349 1.00 88.38 182 ALA A C 1
ATOM 1432 O O . ALA A 1 182 ? 10.358 -13.708 -9.906 1.00 88.38 182 ALA A O 1
ATOM 1433 N N . VAL A 1 183 ? 8.443 -14.870 -9.871 1.00 86.06 183 VAL A N 1
ATOM 1434 C CA . VAL A 1 183 ? 8.671 -15.562 -11.148 1.00 86.06 183 VAL A CA 1
ATOM 1435 C C . VAL A 1 183 ? 8.792 -14.555 -12.291 1.00 86.06 183 VAL A C 1
ATOM 1437 O O . VAL A 1 183 ? 9.737 -14.646 -13.067 1.00 86.06 183 VAL A O 1
ATOM 1440 N N . ALA A 1 184 ? 7.907 -13.557 -12.363 1.00 84.31 184 ALA A N 1
ATOM 1441 C CA . ALA A 1 184 ? 7.978 -12.502 -13.371 1.00 84.31 184 ALA A CA 1
ATOM 1442 C C . ALA A 1 184 ? 9.309 -11.733 -13.311 1.00 84.31 184 ALA A C 1
ATOM 1444 O O . ALA A 1 184 ? 9.905 -11.476 -14.355 1.00 84.31 184 ALA A O 1
ATOM 1445 N N . PHE A 1 185 ? 9.816 -11.431 -12.109 1.00 88.81 185 PHE A N 1
ATOM 1446 C CA . PHE A 1 185 ? 11.138 -10.822 -11.939 1.00 88.81 185 PHE A CA 1
ATOM 1447 C C . PHE A 1 185 ? 12.270 -11.713 -12.464 1.00 88.81 185 PHE A C 1
ATOM 1449 O O . PHE A 1 185 ? 13.158 -11.230 -13.161 1.00 88.81 185 PHE A O 1
ATOM 1456 N N . PHE A 1 186 ? 12.255 -13.013 -12.158 1.00 89.88 186 PHE A N 1
ATOM 1457 C CA . PHE A 1 186 ? 13.299 -13.927 -12.631 1.00 89.88 186 PHE A CA 1
ATOM 1458 C C . PHE A 1 186 ? 13.231 -14.168 -14.141 1.00 89.88 186 PHE A C 1
ATOM 1460 O O . PHE A 1 186 ? 14.275 -14.256 -14.780 1.00 89.88 186 PHE A O 1
ATOM 1467 N N . VAL A 1 187 ? 12.031 -14.215 -14.726 1.00 86.25 187 VAL A N 1
ATOM 1468 C CA . VAL A 1 187 ? 11.847 -14.255 -16.186 1.00 86.25 187 VAL A CA 1
ATOM 1469 C C . VAL A 1 187 ? 12.410 -12.988 -16.824 1.00 86.25 187 VAL A C 1
ATOM 1471 O O . VAL A 1 187 ? 13.169 -13.071 -17.785 1.00 86.25 187 VAL A O 1
ATOM 1474 N N . PHE A 1 188 ? 12.099 -11.823 -16.255 1.00 86.75 188 PHE A N 1
ATOM 1475 C CA . PHE A 1 188 ? 12.667 -10.542 -16.663 1.00 86.75 188 PHE A CA 1
ATOM 1476 C C . PHE A 1 188 ? 14.201 -10.538 -16.595 1.00 86.75 188 PHE A C 1
ATOM 1478 O O . PHE A 1 188 ? 14.859 -10.148 -17.557 1.00 86.75 188 PHE A O 1
ATOM 1485 N N . LEU A 1 189 ? 14.782 -11.013 -15.490 1.00 90.69 189 LEU A N 1
ATOM 1486 C CA . LEU A 1 189 ? 16.231 -11.069 -15.312 1.00 90.69 189 LEU A CA 1
ATOM 1487 C C . LEU A 1 189 ? 16.878 -12.044 -16.303 1.00 90.69 189 LEU A C 1
ATOM 1489 O O . LEU A 1 189 ? 17.904 -11.721 -16.894 1.00 90.69 189 LEU A O 1
ATOM 1493 N N . GLY A 1 190 ? 16.262 -13.208 -16.520 1.00 90.19 190 GLY A N 1
ATOM 1494 C CA . GLY A 1 190 ? 16.698 -14.179 -17.521 1.00 90.19 190 GLY A CA 1
ATOM 1495 C C . GLY A 1 190 ? 16.667 -13.601 -18.935 1.00 90.19 190 GLY A C 1
ATOM 1496 O O . GLY A 1 190 ? 17.638 -13.747 -19.672 1.00 90.19 190 GLY A O 1
ATOM 1497 N N . TYR A 1 191 ? 15.601 -12.878 -19.291 1.00 87.19 191 TYR A N 1
ATOM 1498 C CA . TYR A 1 191 ? 15.501 -12.171 -20.568 1.00 87.19 191 TYR A CA 1
ATOM 1499 C C . TYR A 1 191 ? 16.585 -11.099 -20.718 1.00 87.19 191 TYR A C 1
ATOM 1501 O O . TYR A 1 191 ? 17.253 -11.048 -21.749 1.00 87.19 191 TYR A O 1
ATOM 1509 N N . LEU A 1 192 ? 16.805 -10.278 -19.685 1.00 89.50 192 LEU A N 1
ATOM 1510 C CA . LEU A 1 192 ? 17.858 -9.264 -19.695 1.00 89.50 192 LEU A CA 1
ATOM 1511 C C . LEU A 1 192 ? 19.233 -9.902 -19.912 1.00 89.50 192 LEU A C 1
ATOM 1513 O O . LEU A 1 192 ? 19.969 -9.465 -20.786 1.00 89.50 192 LEU A O 1
ATOM 1517 N N . LEU A 1 193 ? 19.567 -10.954 -19.162 1.00 94.00 193 LEU A N 1
ATOM 1518 C CA . LEU A 1 193 ? 20.839 -11.668 -19.308 1.00 94.00 193 LEU A CA 1
ATOM 1519 C C . LEU A 1 193 ? 20.999 -12.305 -20.692 1.00 94.00 193 LEU A C 1
ATOM 1521 O O . LEU A 1 193 ? 22.110 -12.346 -21.214 1.00 94.00 193 LEU A O 1
ATOM 1525 N N . TRP A 1 194 ? 19.905 -12.778 -21.286 1.00 92.00 194 TRP A N 1
ATOM 1526 C CA . TRP A 1 194 ? 19.913 -13.348 -22.628 1.00 92.00 194 TRP A CA 1
ATOM 1527 C C . TRP A 1 194 ? 20.154 -12.290 -23.707 1.00 92.00 194 TRP A C 1
ATOM 1529 O O . TRP A 1 194 ? 20.942 -12.533 -24.620 1.00 92.00 194 TRP A O 1
ATOM 1539 N N . ILE A 1 195 ? 19.529 -11.112 -23.597 1.00 88.94 195 ILE A N 1
ATOM 1540 C CA . ILE A 1 195 ? 19.680 -10.061 -24.608 1.00 88.94 195 ILE A CA 1
ATOM 1541 C C . ILE A 1 195 ? 20.946 -9.224 -24.424 1.00 88.94 195 ILE A C 1
ATOM 1543 O O . ILE A 1 195 ? 21.503 -8.737 -25.405 1.00 88.94 195 ILE A O 1
ATOM 1547 N N . TYR A 1 196 ? 21.444 -9.092 -23.195 1.00 91.81 196 TYR A N 1
ATOM 1548 C CA . TYR A 1 196 ? 22.585 -8.245 -22.845 1.00 91.81 196 TYR A CA 1
ATOM 1549 C C . TYR A 1 196 ? 23.813 -8.369 -23.773 1.00 91.81 196 TYR A C 1
ATOM 1551 O O . TYR A 1 196 ? 24.362 -7.330 -24.145 1.00 91.81 196 TYR A O 1
ATOM 1559 N N . PRO A 1 197 ? 24.243 -9.573 -24.212 1.00 94.00 197 PRO A N 1
ATOM 1560 C CA . PRO A 1 197 ? 25.393 -9.718 -25.107 1.00 94.00 197 PRO A CA 1
ATOM 1561 C C . PRO A 1 197 ? 25.173 -9.121 -26.503 1.00 94.00 197 PRO A C 1
ATOM 1563 O O . PRO A 1 197 ? 26.138 -8.729 -27.149 1.00 94.00 197 PRO A O 1
ATOM 1566 N N . SER A 1 198 ? 23.920 -9.056 -26.962 1.00 90.31 198 SER A N 1
ATOM 1567 C CA . SER A 1 198 ? 23.550 -8.501 -28.272 1.00 90.31 198 SER A CA 1
ATOM 1568 C C . SER A 1 198 ? 23.402 -6.980 -28.271 1.00 90.31 198 SER A C 1
ATOM 1570 O O . SER A 1 198 ? 23.315 -6.375 -29.336 1.00 90.31 198 SER A O 1
ATOM 1572 N N . LEU A 1 199 ? 23.376 -6.350 -27.092 1.00 89.62 199 LEU A N 1
ATOM 1573 C CA . LEU A 1 199 ? 23.209 -4.908 -26.988 1.00 89.62 199 LEU A CA 1
ATOM 1574 C C . LEU A 1 199 ? 24.526 -4.168 -27.287 1.00 89.62 199 LEU A C 1
ATOM 1576 O O . LEU A 1 199 ? 25.595 -4.580 -26.806 1.00 89.62 199 LEU A O 1
ATOM 1580 N N . PRO A 1 200 ? 24.459 -3.038 -28.015 1.00 91.06 200 PRO A N 1
ATOM 1581 C CA . PRO A 1 200 ? 25.602 -2.163 -28.222 1.00 91.06 200 PRO A CA 1
ATOM 1582 C C . PRO A 1 200 ? 26.064 -1.572 -26.889 1.00 91.06 200 PRO A C 1
ATOM 1584 O O . PRO A 1 200 ? 25.306 -1.513 -25.921 1.00 91.06 200 PRO A O 1
ATOM 1587 N N . GLU A 1 201 ? 27.314 -1.110 -26.832 1.00 93.31 201 GLU A N 1
ATOM 1588 C CA . GLU A 1 201 ? 27.856 -0.512 -25.604 1.00 93.31 201 GLU A CA 1
ATOM 1589 C C . GLU A 1 201 ? 27.074 0.730 -25.158 1.00 93.31 201 GLU A C 1
ATOM 1591 O O . GLU A 1 201 ? 26.923 0.954 -23.959 1.00 93.31 201 GLU A O 1
ATOM 1596 N N . SER A 1 202 ? 26.526 1.495 -26.108 1.00 93.19 202 SER A N 1
ATOM 1597 C CA . SER A 1 202 ? 25.695 2.674 -25.853 1.00 93.19 202 SER A CA 1
ATOM 1598 C C . SER A 1 202 ? 24.243 2.413 -26.247 1.00 93.19 202 SER A C 1
ATOM 1600 O O . SER A 1 202 ? 23.966 2.054 -27.391 1.00 93.19 202 SER A O 1
ATOM 1602 N N . ILE A 1 203 ? 23.321 2.623 -25.309 1.00 91.00 203 ILE A N 1
ATOM 1603 C CA . ILE A 1 203 ? 21.873 2.443 -25.482 1.00 91.00 203 ILE A CA 1
ATOM 1604 C C . ILE A 1 203 ? 21.111 3.675 -24.970 1.00 91.00 203 ILE A C 1
ATOM 1606 O O . ILE A 1 203 ? 21.628 4.412 -24.120 1.00 91.00 203 ILE A O 1
ATOM 1610 N N . PRO A 1 204 ? 19.874 3.915 -25.431 1.00 89.69 204 PRO A N 1
ATOM 1611 C CA . PRO A 1 204 ? 19.033 4.952 -24.853 1.00 89.69 204 PRO A CA 1
ATOM 1612 C C . PRO A 1 204 ? 18.607 4.547 -23.433 1.00 89.69 204 PRO A C 1
ATOM 1614 O O . PRO A 1 204 ? 18.006 3.497 -23.218 1.00 89.69 204 PRO A O 1
ATOM 1617 N N . VAL A 1 205 ? 18.931 5.386 -22.449 1.00 86.50 205 VAL A N 1
ATOM 1618 C CA . VAL A 1 205 ? 18.655 5.132 -21.018 1.00 86.50 205 VAL A CA 1
ATOM 1619 C C . VAL A 1 205 ? 17.639 6.107 -20.429 1.00 86.50 205 VAL A C 1
ATOM 1621 O O . VAL A 1 205 ? 17.119 5.874 -19.340 1.00 86.50 205 VAL A O 1
ATOM 1624 N N . HIS A 1 206 ? 17.346 7.201 -21.133 1.00 85.25 206 HIS A N 1
ATOM 1625 C CA . HIS A 1 206 ? 16.293 8.142 -20.773 1.00 85.25 206 HIS A CA 1
ATOM 1626 C C . HIS A 1 206 ? 15.584 8.639 -22.033 1.00 85.25 206 HIS A C 1
ATOM 1628 O O . HIS A 1 206 ? 16.209 8.852 -23.078 1.00 85.25 206 HIS A O 1
ATOM 1634 N N . PHE A 1 207 ? 14.277 8.836 -21.898 1.00 85.00 207 PHE A N 1
ATOM 1635 C CA . PHE A 1 207 ? 13.381 9.276 -22.955 1.00 85.00 207 PHE A CA 1
ATOM 1636 C C . PHE A 1 207 ? 12.690 10.563 -22.525 1.00 85.00 207 PHE A C 1
ATOM 1638 O O . PHE A 1 207 ? 12.355 10.733 -21.350 1.00 85.00 207 PHE A O 1
ATOM 1645 N N . ASP A 1 208 ? 12.496 11.480 -23.463 1.00 84.06 208 ASP A N 1
ATOM 1646 C CA . ASP A 1 208 ? 11.605 12.613 -23.244 1.00 84.06 208 ASP A CA 1
ATOM 1647 C C . ASP A 1 208 ? 10.124 12.186 -23.326 1.00 84.06 208 ASP A C 1
ATOM 1649 O O . ASP A 1 208 ? 9.788 11.020 -23.552 1.00 84.06 208 ASP A O 1
ATOM 1653 N N . PHE A 1 209 ? 9.209 13.139 -23.137 1.00 79.12 209 PHE A N 1
ATOM 1654 C CA . PHE A 1 209 ? 7.765 12.879 -23.197 1.00 79.12 209 PHE A CA 1
ATOM 1655 C C . PHE A 1 209 ? 7.262 12.442 -24.584 1.00 79.12 209 PHE A C 1
ATOM 1657 O O . PHE A 1 209 ? 6.169 11.886 -24.687 1.00 79.12 209 PHE A O 1
ATOM 1664 N N . ASN A 1 210 ? 8.054 12.651 -25.638 1.00 80.38 210 ASN A N 1
ATOM 1665 C CA . ASN A 1 210 ? 7.744 12.236 -27.004 1.00 80.38 210 ASN A CA 1
ATOM 1666 C C . ASN A 1 210 ? 8.365 10.876 -27.349 1.00 80.38 210 ASN A C 1
ATOM 1668 O O . ASN A 1 210 ? 8.348 10.477 -28.509 1.00 80.38 210 ASN A O 1
ATOM 1672 N N . TRP A 1 211 ? 8.905 10.161 -26.353 1.00 78.19 211 TRP A N 1
ATOM 1673 C CA . TRP A 1 211 ? 9.599 8.886 -26.532 1.00 78.19 211 TRP A CA 1
ATOM 1674 C C . TRP A 1 211 ? 10.859 8.987 -27.404 1.00 78.19 211 TRP A C 1
ATOM 1676 O O . TRP A 1 211 ? 11.333 7.988 -27.947 1.00 78.19 211 TRP A O 1
ATOM 1686 N N . ASN A 1 212 ? 11.452 10.179 -27.498 1.00 84.44 212 ASN A N 1
ATOM 1687 C CA . ASN A 1 212 ? 12.750 10.344 -28.134 1.00 84.44 212 ASN A CA 1
ATOM 1688 C C . ASN A 1 212 ? 13.862 10.145 -27.098 1.00 84.44 212 ASN A C 1
ATOM 1690 O O . ASN A 1 212 ? 13.783 10.697 -25.993 1.00 84.44 212 ASN A O 1
ATOM 1694 N N . PRO A 1 213 ? 14.925 9.395 -27.435 1.00 88.69 213 PRO A N 1
ATOM 1695 C CA . PRO A 1 213 ? 16.113 9.325 -26.599 1.00 88.69 213 PRO A CA 1
ATOM 1696 C C . PRO A 1 213 ? 16.723 10.712 -26.388 1.00 88.69 213 PRO A C 1
ATOM 1698 O O . PRO A 1 213 ? 17.204 11.333 -27.334 1.00 88.69 213 PRO A O 1
ATOM 1701 N N . ASN A 1 214 ? 16.760 11.182 -25.143 1.00 89.38 214 ASN A N 1
ATOM 1702 C CA . ASN A 1 214 ? 17.438 12.432 -24.779 1.00 89.38 214 ASN A CA 1
ATOM 1703 C C . ASN A 1 214 ? 18.700 12.195 -23.928 1.00 89.38 214 ASN A C 1
ATOM 1705 O O . ASN A 1 214 ? 19.475 13.125 -23.705 1.00 89.38 214 ASN A O 1
ATOM 1709 N N . ARG A 1 215 ? 18.944 10.948 -23.494 1.00 91.69 215 ARG A N 1
ATOM 1710 C CA . ARG A 1 215 ? 20.199 10.508 -22.873 1.00 91.69 215 ARG A CA 1
ATOM 1711 C C . ARG A 1 215 ? 20.562 9.100 -23.331 1.00 91.69 215 ARG A C 1
ATOM 1713 O O . ARG A 1 215 ? 19.768 8.165 -23.211 1.00 91.69 215 ARG A O 1
ATOM 1720 N N . TRP A 1 216 ? 21.808 8.963 -23.760 1.00 92.75 216 TRP A N 1
ATOM 1721 C CA . TRP A 1 216 ? 22.446 7.691 -24.070 1.00 92.75 216 TRP A CA 1
ATOM 1722 C C . TRP A 1 216 ? 23.408 7.324 -22.944 1.00 92.75 216 TRP A C 1
ATOM 1724 O O . TRP A 1 216 ? 24.063 8.197 -22.371 1.00 92.75 216 TRP A O 1
ATOM 1734 N N . GLY A 1 217 ? 23.444 6.048 -22.592 1.00 91.25 217 GLY A N 1
ATOM 1735 C CA . GLY A 1 217 ? 24.215 5.529 -21.473 1.00 91.25 217 GLY A CA 1
ATOM 1736 C C . GLY A 1 217 ? 24.782 4.158 -21.789 1.00 91.25 217 GLY A C 1
ATOM 1737 O O . GLY A 1 217 ? 24.474 3.560 -22.820 1.00 91.25 217 GLY A O 1
ATOM 1738 N N . HIS A 1 218 ? 25.626 3.660 -20.894 1.00 94.31 218 HIS A N 1
ATOM 1739 C CA . HIS A 1 218 ? 26.256 2.362 -21.094 1.00 94.31 218 HIS A CA 1
ATOM 1740 C C . HIS A 1 218 ? 25.246 1.231 -20.856 1.00 94.31 218 HIS A C 1
ATOM 1742 O O . HIS A 1 218 ? 24.455 1.308 -19.913 1.00 94.31 218 HIS A O 1
ATOM 1748 N N . LYS A 1 219 ? 25.291 0.135 -21.626 1.00 91.62 219 LYS A N 1
ATOM 1749 C CA . LYS A 1 219 ? 24.340 -0.992 -21.468 1.00 91.62 219 LYS A CA 1
ATOM 1750 C C . LYS A 1 219 ? 24.306 -1.602 -20.064 1.00 91.62 219 LYS A C 1
ATOM 1752 O O . LYS A 1 219 ? 23.296 -2.170 -19.658 1.00 91.62 219 LYS A O 1
ATOM 1757 N N . SER A 1 220 ? 25.387 -1.468 -19.291 1.00 93.56 220 SER A N 1
ATOM 1758 C CA . SER A 1 220 ? 25.428 -1.891 -17.882 1.00 93.56 220 SER A CA 1
ATOM 1759 C C . SER A 1 220 ? 24.452 -1.128 -16.978 1.00 93.56 220 SER A C 1
ATOM 1761 O O . SER A 1 220 ? 24.062 -1.668 -15.944 1.00 93.56 220 SER A O 1
ATOM 1763 N N . GLU A 1 221 ? 23.993 0.069 -17.361 1.00 91.12 221 GLU A N 1
ATOM 1764 C CA . GLU A 1 221 ? 22.959 0.810 -16.624 1.00 91.12 221 GLU A CA 1
ATOM 1765 C C . GLU A 1 221 ? 21.632 0.032 -16.543 1.00 91.12 221 GLU A C 1
ATOM 1767 O O . GLU A 1 221 ? 20.881 0.203 -15.581 1.00 91.12 221 GLU A O 1
ATOM 1772 N N . LEU A 1 222 ? 21.369 -0.909 -17.464 1.00 88.19 222 LEU A N 1
ATOM 1773 C CA . LEU A 1 222 ? 20.207 -1.805 -17.374 1.00 88.19 222 LEU A CA 1
ATOM 1774 C C . LEU A 1 222 ? 20.215 -2.655 -16.097 1.00 88.19 222 LEU A C 1
ATOM 1776 O O . LEU A 1 222 ? 19.148 -2.947 -15.557 1.00 88.19 222 LEU A O 1
ATOM 1780 N N . PHE A 1 223 ? 21.390 -3.014 -15.569 1.00 91.06 223 PHE A N 1
ATOM 1781 C CA . PHE A 1 223 ? 21.484 -3.747 -14.304 1.00 91.06 223 PHE A CA 1
ATOM 1782 C C . PHE A 1 223 ? 21.168 -2.875 -13.090 1.00 91.06 223 PHE A C 1
ATOM 1784 O O . PHE A 1 223 ? 20.670 -3.392 -12.092 1.00 91.06 223 PHE A O 1
ATOM 1791 N N . ILE A 1 224 ? 21.390 -1.560 -13.174 1.00 89.06 224 ILE A N 1
ATOM 1792 C CA . ILE A 1 224 ? 20.956 -0.6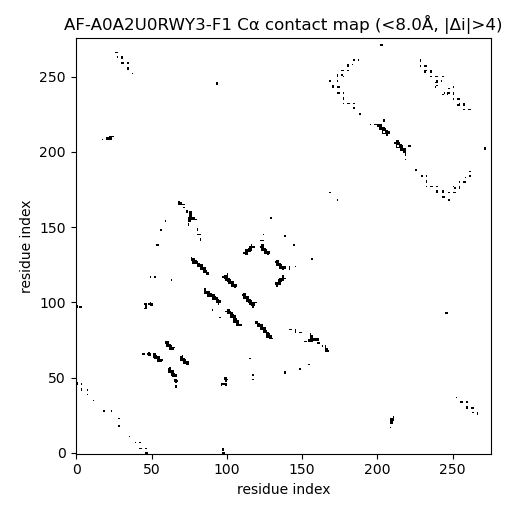21 -12.131 1.00 89.06 224 ILE A CA 1
ATOM 1793 C C . ILE A 1 224 ? 19.427 -0.590 -12.099 1.00 89.06 224 ILE A C 1
ATOM 1795 O O . ILE A 1 224 ? 18.831 -0.741 -11.034 1.00 89.06 224 ILE A O 1
ATOM 1799 N N . ILE A 1 225 ? 18.788 -0.482 -13.269 1.00 84.81 225 ILE A N 1
ATOM 1800 C CA . ILE A 1 225 ? 17.324 -0.511 -13.391 1.00 84.81 225 ILE A CA 1
ATOM 1801 C C . ILE A 1 225 ? 16.768 -1.848 -12.887 1.00 84.81 225 ILE A C 1
ATOM 1803 O O . ILE A 1 225 ? 15.826 -1.856 -12.096 1.00 84.81 225 ILE A O 1
ATOM 1807 N N . ALA A 1 226 ? 17.378 -2.974 -13.268 1.00 88.50 226 ALA A N 1
ATOM 1808 C CA . ALA A 1 226 ? 17.000 -4.295 -12.770 1.00 88.50 226 ALA A CA 1
ATOM 1809 C C . ALA A 1 226 ? 17.166 -4.416 -11.244 1.00 88.50 226 ALA A C 1
ATOM 1811 O O . ALA A 1 226 ? 16.302 -4.982 -10.575 1.00 88.50 226 ALA A O 1
ATOM 1812 N N . GLY A 1 227 ? 18.237 -3.851 -10.679 1.00 89.50 227 GLY A N 1
ATOM 1813 C CA . GLY A 1 227 ? 18.478 -3.810 -9.237 1.00 89.50 227 GLY A CA 1
ATOM 1814 C C . GLY A 1 227 ? 17.431 -2.988 -8.483 1.00 89.50 227 GLY A C 1
ATOM 1815 O O . GLY A 1 227 ? 16.904 -3.446 -7.471 1.00 89.50 227 GLY A O 1
ATOM 1816 N N . VAL A 1 228 ? 17.058 -1.813 -9.000 1.00 86.38 228 VAL A N 1
ATOM 1817 C CA . VAL A 1 228 ? 15.955 -1.003 -8.448 1.00 86.38 228 VAL A CA 1
ATOM 1818 C C . VAL A 1 228 ? 14.625 -1.746 -8.579 1.00 86.38 228 VAL A C 1
ATOM 1820 O O . VAL A 1 228 ? 13.852 -1.795 -7.623 1.00 86.38 228 VAL A O 1
ATOM 1823 N N . ALA A 1 229 ? 14.371 -2.387 -9.722 1.00 84.38 229 ALA A N 1
ATOM 1824 C CA . ALA A 1 229 ? 13.177 -3.197 -9.931 1.00 84.38 229 ALA A CA 1
ATOM 1825 C C . ALA A 1 229 ? 13.091 -4.356 -8.924 1.00 84.38 229 ALA A C 1
ATOM 1827 O O . ALA A 1 229 ? 11.998 -4.647 -8.447 1.00 84.38 229 ALA A O 1
ATOM 1828 N N . ALA A 1 230 ? 14.219 -4.957 -8.525 1.00 89.88 230 ALA A N 1
ATOM 1829 C CA . ALA A 1 230 ? 14.282 -6.042 -7.540 1.00 89.88 230 ALA A CA 1
ATOM 1830 C C . ALA A 1 230 ? 13.795 -5.642 -6.133 1.00 89.88 230 ALA A C 1
ATOM 1832 O O . ALA A 1 230 ? 13.361 -6.502 -5.360 1.00 89.88 230 ALA A O 1
ATOM 1833 N N . ILE A 1 231 ? 13.811 -4.346 -5.797 1.00 89.19 231 ILE A N 1
ATOM 1834 C CA . ILE A 1 231 ? 13.322 -3.836 -4.507 1.00 89.19 231 ILE A CA 1
ATOM 1835 C C . ILE A 1 231 ? 11.830 -4.144 -4.338 1.00 89.19 231 ILE A C 1
ATOM 1837 O O . ILE A 1 231 ? 11.392 -4.535 -3.257 1.00 89.19 231 ILE A O 1
ATOM 1841 N N . PHE A 1 232 ? 11.040 -4.024 -5.403 1.00 84.31 232 PHE A N 1
ATOM 1842 C CA . PHE A 1 232 ? 9.593 -4.222 -5.356 1.00 84.31 232 PHE A CA 1
ATOM 1843 C C . PH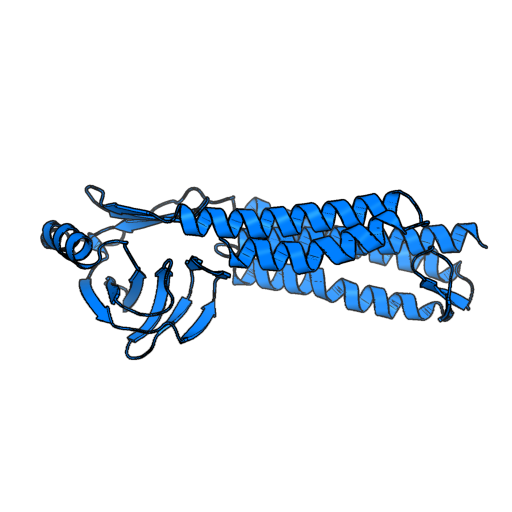E A 1 232 ? 9.172 -5.659 -5.007 1.00 84.31 232 PHE A C 1
ATOM 1845 O O . PHE A 1 232 ? 8.439 -5.812 -4.029 1.00 84.31 232 PHE A O 1
ATOM 1852 N N . PRO A 1 233 ? 9.617 -6.728 -5.704 1.00 87.44 233 PRO A N 1
ATOM 1853 C CA . PRO A 1 233 ? 9.280 -8.100 -5.338 1.00 87.44 233 PRO A CA 1
ATOM 1854 C C . PRO A 1 233 ? 9.867 -8.482 -3.972 1.00 87.44 233 PRO A C 1
ATOM 1856 O O . PRO A 1 233 ? 9.228 -9.235 -3.233 1.00 87.44 233 PRO A O 1
ATOM 1859 N N . ALA A 1 234 ? 11.022 -7.928 -3.582 1.00 89.81 234 ALA A N 1
ATOM 1860 C CA . ALA A 1 234 ? 11.594 -8.137 -2.253 1.00 89.81 234 ALA A CA 1
ATOM 1861 C C . ALA A 1 234 ? 10.703 -7.544 -1.148 1.00 89.81 234 ALA A C 1
ATOM 1863 O O . ALA A 1 234 ? 10.310 -8.260 -0.223 1.00 89.81 234 ALA A O 1
ATOM 1864 N N . ILE A 1 235 ? 10.308 -6.271 -1.268 1.00 87.06 235 ILE A N 1
ATOM 1865 C CA . ILE A 1 235 ? 9.368 -5.628 -0.336 1.00 87.06 235 ILE A CA 1
ATOM 1866 C C . ILE A 1 235 ? 8.030 -6.366 -0.353 1.00 87.06 235 ILE A C 1
ATOM 1868 O O . ILE A 1 235 ? 7.488 -6.649 0.713 1.00 87.06 235 ILE A O 1
ATOM 1872 N N . ASN A 1 236 ? 7.518 -6.734 -1.530 1.00 86.12 236 ASN A N 1
ATOM 1873 C CA . ASN A 1 236 ? 6.257 -7.459 -1.663 1.00 86.12 236 ASN A CA 1
ATOM 1874 C C . ASN A 1 236 ? 6.282 -8.783 -0.890 1.00 86.12 236 ASN A C 1
ATOM 1876 O O . ASN A 1 236 ? 5.365 -9.085 -0.127 1.00 86.12 236 ASN A O 1
ATOM 1880 N N . THR A 1 237 ? 7.387 -9.521 -0.998 1.00 87.06 237 THR A N 1
ATOM 1881 C CA . THR A 1 237 ? 7.612 -10.766 -0.259 1.00 87.06 237 THR A CA 1
ATOM 1882 C C . THR A 1 237 ? 7.700 -10.522 1.246 1.00 87.06 237 THR A C 1
ATOM 1884 O O . THR A 1 237 ? 7.015 -11.194 2.016 1.00 87.06 237 THR A O 1
ATOM 1887 N N . ILE A 1 238 ? 8.483 -9.533 1.692 1.00 86.38 238 ILE A N 1
ATOM 1888 C CA . ILE A 1 238 ? 8.625 -9.198 3.120 1.00 86.38 238 ILE A CA 1
ATOM 1889 C C . ILE A 1 238 ? 7.275 -8.796 3.720 1.00 86.38 238 ILE A C 1
ATOM 1891 O O . ILE A 1 238 ? 6.909 -9.268 4.799 1.00 86.38 238 ILE A O 1
ATOM 1895 N N . VAL A 1 239 ? 6.514 -7.949 3.023 1.00 81.31 239 VAL A N 1
ATOM 1896 C CA . VAL A 1 239 ? 5.198 -7.490 3.477 1.00 81.31 239 VAL A CA 1
ATOM 1897 C C . VAL A 1 239 ? 4.217 -8.658 3.523 1.00 81.31 239 VAL A C 1
ATOM 1899 O O . VAL A 1 239 ? 3.497 -8.802 4.508 1.00 81.31 239 VAL A O 1
ATOM 1902 N N . ALA A 1 240 ? 4.215 -9.541 2.526 1.00 83.06 240 ALA A N 1
ATOM 1903 C CA . ALA A 1 240 ? 3.354 -10.719 2.530 1.00 83.06 240 ALA A CA 1
ATOM 1904 C C . ALA A 1 240 ? 3.708 -11.718 3.642 1.00 83.06 240 ALA A C 1
ATOM 1906 O O . ALA A 1 240 ? 2.815 -12.223 4.319 1.00 83.06 240 ALA A O 1
ATOM 1907 N N . LEU A 1 241 ? 4.993 -11.984 3.883 1.00 82.00 241 LEU A N 1
ATOM 1908 C CA . LEU A 1 241 ? 5.432 -12.894 4.945 1.00 82.00 241 LEU A CA 1
ATOM 1909 C C . LEU A 1 241 ? 5.134 -12.330 6.336 1.00 82.00 241 LEU A C 1
ATOM 1911 O O . LEU A 1 241 ? 4.658 -13.052 7.208 1.00 82.00 241 LEU A O 1
ATOM 1915 N N . LYS A 1 242 ? 5.370 -11.031 6.541 1.00 75.62 242 LYS A N 1
ATOM 1916 C CA . LYS A 1 242 ? 5.192 -10.380 7.845 1.00 75.62 242 LYS A CA 1
ATOM 1917 C C . LYS A 1 242 ? 3.736 -10.004 8.128 1.00 75.62 242 LYS A C 1
ATOM 1919 O O . LYS A 1 242 ? 3.326 -9.966 9.287 1.00 75.62 242 LYS A O 1
ATOM 1924 N N . PHE A 1 243 ? 2.950 -9.726 7.087 1.00 66.88 243 PHE A N 1
ATOM 1925 C CA . PHE A 1 243 ? 1.638 -9.085 7.207 1.00 66.88 243 PHE A CA 1
ATOM 1926 C C . PHE A 1 243 ? 0.549 -9.666 6.296 1.00 66.88 243 PHE A C 1
ATOM 1928 O O . PHE A 1 243 ? -0.545 -9.104 6.250 1.00 66.88 243 PHE A O 1
ATOM 1935 N N . GLY A 1 244 ? 0.777 -10.786 5.604 1.00 56.66 244 GLY A N 1
ATOM 1936 C CA . GLY A 1 244 ? -0.129 -11.344 4.584 1.00 56.66 244 GLY A CA 1
ATOM 1937 C C . GLY A 1 244 ? -1.561 -11.630 5.048 1.00 56.66 244 GLY A C 1
ATOM 1938 O O . GLY A 1 244 ? -2.467 -11.736 4.224 1.00 56.66 244 GLY A O 1
ATOM 1939 N N . LYS A 1 245 ? -1.814 -11.682 6.363 1.00 54.66 245 LYS A N 1
ATOM 1940 C CA . LYS A 1 245 ? -3.174 -11.757 6.918 1.00 54.66 245 LYS A CA 1
ATOM 1941 C C . LYS A 1 245 ? -3.911 -10.407 6.936 1.00 54.66 245 LYS A C 1
ATOM 1943 O O . LYS A 1 245 ? -5.127 -10.391 6.781 1.00 54.66 245 LYS A O 1
ATOM 1948 N N . TYR A 1 246 ? -3.193 -9.294 7.084 1.00 52.59 246 TYR A N 1
ATOM 1949 C CA . TYR A 1 246 ? -3.746 -7.963 7.369 1.00 52.59 246 TYR A CA 1
ATOM 1950 C C . TYR A 1 246 ? -3.417 -6.896 6.308 1.00 52.59 246 TYR A C 1
ATOM 1952 O O . TYR A 1 246 ? -3.969 -5.809 6.369 1.00 52.59 246 TYR A O 1
ATOM 1960 N N . GLY A 1 247 ? -2.536 -7.177 5.341 1.00 62.84 247 GLY A N 1
ATOM 1961 C CA . GLY A 1 247 ? -2.081 -6.213 4.325 1.00 62.84 247 GLY A CA 1
ATOM 1962 C C . GLY A 1 247 ? -2.367 -6.619 2.877 1.00 62.84 247 GLY A C 1
ATOM 1963 O O . GLY A 1 247 ? -1.616 -6.240 1.987 1.00 62.84 247 GLY A O 1
ATOM 1964 N N . LYS A 1 248 ? -3.402 -7.432 2.631 1.00 72.19 248 LYS A N 1
ATOM 1965 C CA . LYS A 1 248 ? -3.639 -8.107 1.336 1.00 72.19 248 LYS A CA 1
ATOM 1966 C C . LYS A 1 248 ? -3.766 -7.132 0.163 1.00 72.19 248 LYS A C 1
ATOM 1968 O O 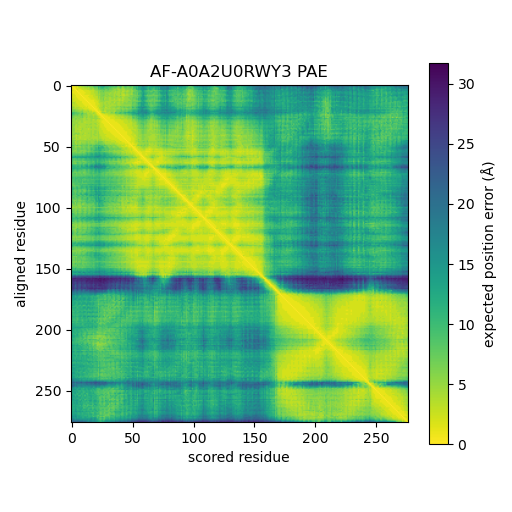. LYS A 1 248 ? -3.188 -7.370 -0.888 1.00 72.19 248 LYS A O 1
ATOM 1973 N N . GLU A 1 249 ? -4.463 -6.021 0.374 1.00 67.56 249 GLU A N 1
ATOM 1974 C CA . GLU A 1 249 ? -4.657 -4.960 -0.622 1.00 67.56 249 GLU A CA 1
ATOM 1975 C C . GLU A 1 249 ? -3.327 -4.306 -1.014 1.00 67.56 249 GLU A C 1
ATOM 1977 O O . GLU A 1 249 ? -3.043 -4.147 -2.196 1.00 67.56 249 GLU A O 1
ATOM 1982 N N . LEU A 1 250 ? -2.470 -4.015 -0.027 1.00 71.06 250 LEU A N 1
ATOM 1983 C CA . LEU A 1 250 ? -1.147 -3.432 -0.252 1.00 71.06 250 LEU A CA 1
ATOM 1984 C C . LEU A 1 250 ? -0.222 -4.387 -1.018 1.00 71.06 250 LEU A C 1
ATOM 1986 O O . LEU A 1 250 ? 0.480 -3.959 -1.927 1.00 71.06 250 LEU A O 1
ATOM 1990 N N . VAL A 1 251 ? -0.229 -5.675 -0.659 1.00 77.00 251 VAL A N 1
ATOM 1991 C CA . VAL A 1 251 ? 0.582 -6.714 -1.320 1.00 77.00 251 VAL A CA 1
ATOM 1992 C C . VAL A 1 251 ? 0.137 -6.899 -2.776 1.00 77.00 251 VAL A C 1
ATOM 1994 O O . VAL A 1 251 ? 0.963 -6.929 -3.688 1.00 77.00 251 VAL A O 1
ATOM 1997 N N . ILE A 1 252 ? -1.176 -6.945 -3.027 1.00 75.56 252 ILE A N 1
ATOM 1998 C CA . ILE A 1 252 ? -1.725 -7.022 -4.389 1.00 75.56 252 ILE A CA 1
ATOM 1999 C C . ILE A 1 252 ? -1.335 -5.778 -5.192 1.00 75.56 252 ILE A C 1
ATOM 2001 O O . ILE A 1 252 ? -0.769 -5.915 -6.276 1.00 75.56 252 ILE A O 1
ATOM 2005 N N . PHE A 1 253 ? -1.569 -4.585 -4.640 1.00 75.25 253 PHE A N 1
ATOM 2006 C CA . PHE A 1 253 ? -1.224 -3.310 -5.270 1.00 75.25 253 PHE A CA 1
ATOM 2007 C C . PHE A 1 253 ? 0.257 -3.243 -5.658 1.00 75.25 253 PHE A C 1
ATOM 2009 O O . PHE A 1 253 ? 0.580 -2.969 -6.813 1.00 75.25 253 PHE A O 1
ATOM 2016 N N . LEU A 1 254 ? 1.159 -3.574 -4.729 1.00 78.88 254 LEU A N 1
ATOM 2017 C CA . LEU A 1 254 ? 2.600 -3.526 -4.967 1.00 78.88 254 LEU A CA 1
ATOM 2018 C C . LEU A 1 254 ? 3.037 -4.476 -6.090 1.00 78.88 254 LEU A C 1
ATOM 2020 O O . LEU A 1 254 ? 3.905 -4.127 -6.889 1.00 78.88 254 LEU A O 1
ATOM 2024 N N . GLY A 1 255 ? 2.414 -5.652 -6.195 1.00 80.81 255 GLY A N 1
ATOM 2025 C CA . GLY A 1 255 ? 2.700 -6.570 -7.295 1.00 80.81 255 GLY A CA 1
ATOM 2026 C C . GLY A 1 255 ? 2.211 -6.078 -8.654 1.00 80.81 255 GLY A C 1
ATOM 2027 O O . GLY A 1 255 ? 2.890 -6.314 -9.649 1.00 80.81 255 GLY A O 1
ATOM 2028 N N . ILE A 1 256 ? 1.082 -5.366 -8.721 1.00 77.12 256 ILE A N 1
ATOM 2029 C CA . ILE A 1 256 ? 0.621 -4.807 -10.000 1.00 77.12 256 ILE A CA 1
ATOM 2030 C C . ILE A 1 256 ? 1.512 -3.642 -10.442 1.00 77.12 256 ILE A C 1
ATOM 2032 O O . ILE A 1 256 ? 1.902 -3.578 -11.610 1.00 77.12 256 ILE A O 1
ATOM 2036 N N . VAL A 1 257 ? 1.893 -2.760 -9.510 1.00 77.25 257 VAL A N 1
ATOM 2037 C CA . VAL A 1 257 ? 2.872 -1.691 -9.775 1.00 77.25 257 VAL A CA 1
ATOM 2038 C C . VAL A 1 257 ? 4.158 -2.289 -10.341 1.00 77.25 257 VAL A C 1
ATOM 2040 O O . VAL A 1 257 ? 4.666 -1.826 -11.358 1.00 77.25 257 VAL A O 1
ATOM 2043 N N . PHE A 1 258 ? 4.640 -3.376 -9.741 1.00 81.81 258 PHE A N 1
ATOM 2044 C CA . PHE A 1 258 ? 5.832 -4.062 -10.213 1.00 81.81 258 PHE A CA 1
ATOM 2045 C C . PHE A 1 258 ? 5.702 -4.623 -11.638 1.00 81.81 258 PHE A C 1
ATOM 2047 O O . PHE A 1 258 ? 6.579 -4.383 -12.468 1.00 81.81 258 PHE A O 1
ATOM 2054 N N . ILE A 1 259 ? 4.608 -5.328 -11.948 1.00 79.25 259 ILE A N 1
ATOM 2055 C CA . ILE A 1 259 ? 4.354 -5.850 -13.304 1.00 79.25 259 ILE A CA 1
ATOM 2056 C C . ILE A 1 259 ? 4.327 -4.707 -14.325 1.00 79.25 259 ILE A C 1
ATOM 2058 O O . ILE A 1 259 ? 4.861 -4.839 -15.426 1.00 79.25 259 ILE A O 1
ATOM 2062 N N . SER A 1 260 ? 3.763 -3.565 -13.941 1.00 75.62 260 SER A N 1
ATOM 2063 C CA . SER A 1 260 ? 3.682 -2.386 -14.803 1.00 75.62 260 SER A CA 1
ATOM 2064 C C . SER A 1 260 ? 5.066 -1.784 -15.087 1.00 75.62 260 SER A C 1
ATOM 2066 O O . SER A 1 260 ? 5.370 -1.458 -16.232 1.00 75.62 260 SER A O 1
ATOM 2068 N N . ILE A 1 261 ? 5.949 -1.714 -14.082 1.00 77.44 261 ILE A N 1
ATOM 2069 C CA . ILE A 1 261 ? 7.348 -1.276 -14.254 1.00 77.44 261 ILE A CA 1
ATOM 2070 C C . ILE A 1 261 ? 8.114 -2.229 -15.183 1.00 77.44 261 ILE A C 1
ATOM 2072 O O . ILE A 1 261 ? 8.825 -1.771 -16.079 1.00 77.44 261 ILE A O 1
ATOM 2076 N N . ILE A 1 262 ? 7.946 -3.548 -15.014 1.00 80.94 262 ILE A N 1
ATOM 2077 C CA . ILE A 1 262 ? 8.544 -4.544 -15.918 1.00 80.94 262 ILE A CA 1
ATOM 2078 C C . ILE A 1 262 ? 8.088 -4.308 -17.362 1.00 80.94 262 ILE A C 1
ATOM 2080 O O . ILE A 1 262 ? 8.904 -4.355 -18.282 1.00 80.94 262 ILE A O 1
ATOM 2084 N N . ALA A 1 263 ? 6.799 -4.044 -17.575 1.00 78.25 263 ALA A N 1
ATOM 2085 C CA . ALA A 1 263 ? 6.257 -3.832 -18.911 1.00 78.25 263 ALA A CA 1
ATOM 2086 C C . ALA A 1 263 ? 6.861 -2.589 -19.596 1.00 78.25 263 ALA A C 1
ATOM 2088 O O . ALA A 1 263 ? 7.190 -2.647 -20.781 1.00 78.25 263 ALA A O 1
ATOM 2089 N N . ILE A 1 264 ? 7.101 -1.503 -18.848 1.00 74.62 264 ILE A N 1
ATOM 2090 C CA . ILE A 1 264 ? 7.812 -0.314 -19.357 1.00 74.62 264 ILE A CA 1
ATOM 2091 C C . ILE A 1 264 ? 9.232 -0.681 -19.800 1.00 74.62 264 ILE A C 1
ATOM 2093 O O . ILE A 1 264 ? 9.666 -0.277 -20.879 1.00 74.62 264 ILE A O 1
ATOM 2097 N N . PHE A 1 265 ? 9.947 -1.480 -19.005 1.00 78.69 265 PHE A N 1
ATOM 2098 C CA . PHE A 1 265 ? 11.298 -1.910 -19.362 1.00 78.69 265 PHE A CA 1
ATOM 2099 C C . PHE A 1 265 ? 11.331 -2.735 -20.648 1.00 78.69 265 PHE A C 1
ATOM 2101 O O . PHE A 1 265 ? 12.176 -2.488 -21.508 1.00 78.69 265 PHE A O 1
ATOM 2108 N N . PHE A 1 266 ? 10.414 -3.694 -20.806 1.00 79.69 266 PHE A N 1
ATOM 2109 C CA . PHE A 1 266 ? 10.308 -4.451 -22.054 1.00 79.69 266 PHE A CA 1
ATOM 2110 C C . PHE A 1 266 ? 10.093 -3.523 -23.252 1.00 79.69 266 PHE A C 1
ATOM 2112 O O . PHE A 1 266 ? 10.701 -3.738 -24.297 1.00 79.69 266 PHE A O 1
ATOM 2119 N N . GLY A 1 267 ? 9.317 -2.450 -23.077 1.00 74.62 267 GLY A N 1
ATOM 2120 C CA . GLY A 1 267 ? 9.161 -1.396 -24.075 1.00 74.62 267 GLY A CA 1
ATOM 2121 C C . GLY A 1 267 ? 10.468 -0.701 -24.460 1.00 74.62 267 GLY A C 1
ATOM 2122 O O . GLY A 1 267 ? 10.725 -0.506 -25.646 1.00 74.62 267 GLY A O 1
ATOM 2123 N N . ILE A 1 268 ? 11.315 -0.364 -23.482 1.00 75.31 268 ILE A N 1
ATOM 2124 C CA . ILE A 1 268 ? 12.629 0.264 -23.720 1.00 75.31 268 ILE A CA 1
ATOM 2125 C C . ILE A 1 268 ? 13.559 -0.681 -24.487 1.00 75.31 268 ILE A C 1
ATOM 2127 O O . ILE A 1 268 ? 14.206 -0.270 -25.453 1.00 75.31 268 ILE A O 1
ATOM 2131 N N . VAL A 1 269 ? 13.621 -1.953 -24.082 1.00 76.88 269 VAL A N 1
ATOM 2132 C CA . VAL A 1 269 ? 14.467 -2.948 -24.760 1.00 76.88 269 VAL A CA 1
ATOM 2133 C C . VAL A 1 269 ? 13.981 -3.191 -26.184 1.00 76.88 269 VAL A C 1
ATOM 2135 O O . VAL A 1 269 ? 14.794 -3.177 -27.104 1.00 76.88 269 VAL A O 1
ATOM 2138 N N . TYR A 1 270 ? 12.671 -3.352 -26.376 1.00 79.31 270 TYR A N 1
ATOM 2139 C CA . TYR A 1 270 ? 12.076 -3.515 -27.701 1.00 79.31 270 TYR A CA 1
ATOM 2140 C C . TYR A 1 270 ? 12.400 -2.324 -28.610 1.00 79.31 270 TYR A C 1
ATOM 2142 O O . TYR A 1 270 ? 12.880 -2.508 -29.723 1.00 79.31 270 TYR A O 1
ATOM 2150 N N . PHE A 1 271 ? 12.225 -1.096 -28.114 1.00 75.69 271 PHE A N 1
ATOM 2151 C CA . PHE A 1 271 ? 12.568 0.112 -28.864 1.00 75.69 271 PHE A CA 1
ATOM 2152 C C . PHE A 1 271 ? 14.054 0.155 -29.247 1.00 75.69 271 PHE A C 1
ATOM 2154 O O . PHE A 1 271 ? 14.401 0.465 -30.385 1.00 75.69 271 PHE A O 1
ATOM 2161 N N . THR A 1 272 ? 14.935 -0.209 -28.312 1.00 77.06 272 THR A N 1
ATOM 2162 C CA . THR A 1 272 ? 16.383 -0.266 -28.558 1.00 77.06 272 THR A CA 1
ATOM 2163 C C . THR A 1 272 ? 16.710 -1.245 -29.685 1.00 77.06 272 THR A C 1
ATOM 2165 O O . THR A 1 272 ? 17.466 -0.900 -30.584 1.00 77.06 272 THR A O 1
ATOM 2168 N N . GLN A 1 273 ? 16.089 -2.428 -29.689 1.00 77.56 273 GLN A N 1
ATOM 2169 C CA . GLN A 1 273 ? 16.260 -3.424 -30.752 1.00 77.56 273 GLN A CA 1
ATOM 2170 C C . GLN A 1 273 ? 15.732 -2.963 -32.113 1.00 77.56 273 GLN A C 1
ATOM 2172 O O . GLN A 1 273 ? 16.246 -3.414 -33.122 1.00 77.56 273 GLN A O 1
ATOM 2177 N N . THR A 1 274 ? 14.713 -2.099 -32.161 1.00 76.31 274 THR A N 1
ATOM 2178 C CA . THR A 1 274 ? 14.170 -1.593 -33.437 1.00 76.31 274 THR A CA 1
ATOM 2179 C C . THR A 1 274 ? 15.001 -0.479 -34.076 1.00 76.31 274 THR A C 1
ATOM 2181 O O . THR A 1 274 ? 14.778 -0.157 -35.239 1.00 76.31 274 THR A O 1
ATOM 2184 N N . ILE A 1 275 ? 15.914 0.139 -33.322 1.00 70.69 275 ILE A N 1
ATOM 2185 C CA . ILE A 1 275 ? 16.794 1.215 -33.813 1.00 70.69 275 ILE A CA 1
ATOM 2186 C C . ILE A 1 275 ? 18.148 0.680 -34.295 1.00 70.69 275 ILE A C 1
ATOM 2188 O O . ILE A 1 275 ? 18.813 1.347 -35.087 1.00 70.69 275 ILE A O 1
ATOM 2192 N N . ILE A 1 276 ? 18.553 -0.492 -33.803 1.00 61.66 276 ILE A N 1
ATOM 2193 C CA . ILE A 1 276 ? 19.783 -1.196 -34.193 1.00 61.66 276 ILE A CA 1
ATOM 2194 C C . ILE A 1 276 ? 19.499 -2.049 -35.429 1.00 61.66 276 ILE A C 1
ATOM 2196 O O . ILE A 1 276 ? 20.352 -2.038 -36.343 1.00 61.66 276 ILE A O 1
#

Secondary structure (DSSP, 8-state):
-HHHHHHHHHHHHHHHHHHHH--S-HHHHHHHHHHHHHHHHHHHHHHHHHHT-EEEE-SSEEEEEETTEEEEEEGGGEEEEEEEEEEEEEEEEEEEETTEEEEEEEETTTEEEEEEES-SEEEEEEEEETTS-EEEE--SSHHHHHHHHHHTGGGTT-SPPP-----PPPHHHHHHHHHHHHHHHHHHHHHHHHHGGGS-SEEEEEE-TTS-EEEEEETTHHHHHHHHHHHHHHHHHHHHHHHTTT-HHHHHHHHHHHHHHHHHHHHHHHHHHHH-

Sequence (276 aa):
MVWGLVLLAIIDVPLLFLFLGFQGPTFSLVILAVILILVDGLVLSLGLVGKRMSYNLGDDEFTVNFGLSKRRIPYSTIRNVQLHQTTILLRIFGASWPGLHWGLYSAKDVGRVWVYSTKISGDFVLIERADGKTIAISPENPESFLNEINAQKSRFATSSPKEVKTFEVSTRVVYLQVVTVAVAFFVFLGYLLWIYPSLPESIPVHFDFNWNPNRWGHKSELFIIAGVAAIFPAINTIVALKFGKYGKELVIFLGIVFISIIAIFFGIVYFTQTII

Mean predicted aligned error: 9.95 Å

Foldseek 3Di:
DVVLVVVLCVVVVVVVVLLVPFQDDPVLSVLVVVLSCLVNVVSVQQVVQLVPFDWDDDDQWIWTRGRLWIDTGGQLFFDDKDKDWKFFDADPDADDDQSFDAQWTQIPPPGIATEGERDRTTIWIWTQTPVRHIHTYDDPDNVVVRVVSVVCVVSYNPDDDDDDDMPFPPLVVLVVLLVVLVVLLVVLVVVLVVCLVVADQKAQPDADSHRHRPDIHGSCVVVVLSVVLVVLSVVLVVCSVVPVRRCSSVSNSSSSVSVSSSSVVVVRVVVRVVVD